Protein AF-A0ABD3MS93-F1 (afdb_monomer_lite)

InterPro domains:
  IPR051885 Coiled-coil domain-containing protein involved in ciliogenesis [PTHR15654] (41-313)

Secondary structure (DSSP, 8-state):
-------TTSSHHHHHHHHHHHHHHHHHHHHHHHHHTT-PPPPS-----S------HHHHHHHHHHHHHHHHHHHHHHHHHHHHHHHHHHHHHHHHHHHHHHHHHHHHHHIIIIISSPPPSS-HHHHHHHHHHHHHHHHHHHHHHHHHHHHHHHHHHHHHHHHHHHHHHHHHHHHHHHHHHHHHHHHHHHHHHHHHHHHHHHHHHHHHHHHHHHHHHHHHHHHHHHHHHHHHHHHHHHHHHHHHHHHHHHHHHHHHHHHHHHHHHHHHHHHHHHHTTS---HHHHHHHHHHHHHHHHHHHHHHHHHHHHHHHHHHHHHHHHHHHHT--------

Foldseek 3Di:
DDDDDDDPPPPVVVVVVVVVVVVVVVVVVVVVVCVVVVNDDPDPDDDDDDDPVPDPPVVVVVVVVVVVVVVVVVVVVVVVVVVVVVVVVVVVVVVVVVVVVVVVVVVVCCCVQQPPDDADPPPRPVVSVVSVVVVVVVVVVVVVVVVVVVVVVVVVVVVVVVVVVVVVVVVVVVVVVVVVVVVVVVVVVVVVVVVVVVVVVVVVVVVVVVVVVVVVVVVVVVVVVVVVVVVVVVVVVVVVVVVLVVLVVVLVVLVVVLVVLVVVLVVLVVVLVVCVVPPDDPVVSVVSVVVSVVSVVVSVVSVVVSCVSVVVSVVVVVVVVVVVVVPPDDPDDD

Sequence (334 aa):
MSVSSNTDKAFDNDESTQSIHDLRIENSLLEHYLKEKGIEPPSTSNSYEGAAIATPIEVKLQLAIESLSKINNLLDTRREAANKLISTIKVMLTEVDVRIADIQRDAHNFKRDVVDSERCIHNPDRYQAEKLVRYFDQKIYDQESALDKVKLLNNTFVNKKRRLEAQLNQREDVSFHLIDYNEMQIKQKQNKKLLTDKSAAVALHKIATEKAKQSIVSLQSELEVLKSKAVSDEHKLELRTNYSRRLDDLIKAKQEEVKIQKSELNDQQLSCSDQAQGGPDVMQYILRKAEMYELQECIKTLERKIDIVGGNLRNSRCREIQANNSFHWQPGMI

Structure (mmCIF, N/CA/C/O backbone):
data_AF-A0ABD3MS93-F1
#
_entry.id   AF-A0ABD3MS93-F1
#
loop_
_atom_site.group_PDB
_atom_site.id
_atom_site.type_symbol
_atom_site.label_atom_id
_atom_site.label_alt_id
_atom_site.label_comp_id
_atom_site.label_asym_id
_atom_site.label_entity_id
_atom_site.label_seq_id
_atom_site.pdbx_PDB_ins_code
_atom_site.Cartn_x
_atom_site.Cartn_y
_atom_site.Cartn_z
_atom_site.occupancy
_atom_site.B_iso_or_equiv
_atom_site.auth_seq_id
_atom_site.auth_comp_id
_atom_site.auth_asym_id
_atom_site.auth_atom_id
_atom_site.pdbx_PDB_model_num
ATOM 1 N N . MET A 1 1 ? -2.917 81.042 -6.471 1.00 39.09 1 MET A N 1
ATOM 2 C CA . MET A 1 1 ? -3.589 80.253 -7.524 1.00 39.09 1 MET A CA 1
ATOM 3 C C . MET A 1 1 ? -3.249 78.798 -7.281 1.00 39.09 1 MET A C 1
ATOM 5 O O . MET A 1 1 ? -2.081 78.473 -7.121 1.00 39.09 1 MET A O 1
ATOM 9 N N . SER A 1 2 ? -4.287 77.994 -7.111 1.00 45.84 2 SER A N 1
ATOM 10 C CA . SER A 1 2 ? -4.279 76.609 -6.648 1.00 45.84 2 SER A CA 1
ATOM 11 C C . SER A 1 2 ? -3.741 75.668 -7.724 1.00 45.84 2 SER A C 1
ATOM 13 O O . SER A 1 2 ? -4.214 75.726 -8.856 1.00 45.84 2 SER A O 1
ATOM 15 N N . VAL A 1 3 ? -2.793 74.793 -7.381 1.00 41.72 3 VAL A N 1
ATOM 16 C CA . VAL A 1 3 ? -2.363 73.695 -8.259 1.00 41.72 3 VAL A CA 1
ATOM 17 C C . VAL A 1 3 ? -2.743 72.381 -7.588 1.00 41.72 3 VAL A C 1
ATOM 19 O O . VAL A 1 3 ? -2.282 72.072 -6.491 1.00 41.72 3 VAL A O 1
ATOM 22 N N . SER A 1 4 ? -3.668 71.686 -8.247 1.00 44.56 4 SER A N 1
ATOM 23 C CA . SER A 1 4 ? -4.313 70.445 -7.835 1.00 44.56 4 SER A CA 1
ATOM 24 C C . SER A 1 4 ? -3.354 69.272 -7.675 1.00 44.56 4 SER A C 1
ATOM 26 O O . SER A 1 4 ? -2.536 68.979 -8.543 1.00 44.56 4 SER A O 1
ATOM 28 N N . SER A 1 5 ? -3.602 68.537 -6.599 1.00 52.50 5 SER A N 1
ATOM 29 C CA . SER A 1 5 ? -3.372 67.109 -6.414 1.00 52.50 5 SER A CA 1
ATOM 30 C C . SER A 1 5 ? -3.970 66.286 -7.562 1.00 52.50 5 SER A C 1
ATOM 32 O O . SER A 1 5 ? -5.186 66.281 -7.749 1.00 52.50 5 SER A O 1
ATOM 34 N N . ASN A 1 6 ? -3.136 65.585 -8.339 1.00 49.94 6 ASN A N 1
ATOM 35 C CA . ASN A 1 6 ? -3.627 64.616 -9.326 1.00 49.94 6 ASN A CA 1
ATOM 36 C C . ASN A 1 6 ? -2.554 63.596 -9.769 1.00 49.94 6 ASN A C 1
ATOM 38 O O . ASN A 1 6 ? -2.259 63.484 -10.956 1.00 49.94 6 ASN A O 1
ATOM 42 N N . THR A 1 7 ? -1.953 62.850 -8.834 1.00 50.59 7 THR A N 1
ATOM 43 C CA . THR A 1 7 ? -1.011 61.759 -9.184 1.00 50.59 7 THR A CA 1
ATOM 44 C C . THR A 1 7 ? -1.244 60.418 -8.477 1.00 50.59 7 THR A C 1
ATOM 46 O O . THR A 1 7 ? -0.652 59.432 -8.895 1.00 50.59 7 THR A O 1
ATOM 49 N N . ASP A 1 8 ? -2.172 60.308 -7.521 1.00 47.34 8 ASP A N 1
ATOM 50 C CA . ASP A 1 8 ? -2.336 59.078 -6.711 1.00 47.34 8 ASP A CA 1
ATOM 51 C C . ASP A 1 8 ? -3.419 58.096 -7.210 1.00 47.34 8 ASP A C 1
ATOM 53 O O . ASP A 1 8 ? -3.840 57.214 -6.474 1.00 47.34 8 ASP A O 1
ATOM 57 N N . LYS A 1 9 ? -3.899 58.211 -8.458 1.00 53.72 9 LYS A N 1
ATOM 58 C CA . LYS A 1 9 ? -4.961 57.326 -9.004 1.00 53.72 9 LYS A CA 1
ATOM 59 C C . LYS A 1 9 ? -4.508 56.332 -10.079 1.00 53.72 9 LYS A C 1
ATOM 61 O O . LYS A 1 9 ? -5.347 55.644 -10.652 1.00 53.72 9 LYS A O 1
ATOM 66 N N . ALA A 1 10 ? -3.213 56.262 -10.384 1.00 51.50 10 ALA A N 1
ATOM 67 C CA . ALA A 1 10 ? -2.713 55.428 -11.481 1.00 51.50 10 ALA A CA 1
ATOM 68 C C . ALA A 1 10 ? -2.235 54.026 -11.054 1.00 51.50 10 ALA A C 1
ATOM 70 O O . ALA A 1 10 ? -2.065 53.185 -11.926 1.00 51.50 10 ALA A O 1
ATOM 71 N N . PHE A 1 11 ? -2.044 53.756 -9.756 1.00 46.69 11 PHE A N 1
ATOM 72 C CA . PHE A 1 11 ? -1.444 52.495 -9.285 1.00 46.69 11 PHE A CA 1
ATOM 73 C C . PHE A 1 11 ? -2.463 51.397 -8.900 1.00 46.69 11 PHE A C 1
ATOM 75 O O . PHE A 1 11 ? -2.149 50.222 -9.037 1.00 46.69 11 PHE A O 1
ATOM 82 N N . ASP A 1 12 ? -3.702 51.747 -8.524 1.00 53.19 12 ASP A N 1
ATOM 83 C CA . ASP A 1 12 ? -4.736 50.765 -8.114 1.00 53.19 12 ASP A CA 1
ATOM 84 C C . ASP A 1 12 ? -5.520 50.134 -9.289 1.00 53.19 12 ASP A C 1
ATOM 86 O O . ASP A 1 12 ? -6.251 49.150 -9.123 1.00 53.19 12 ASP A O 1
ATOM 90 N N . ASN A 1 13 ? -5.391 50.690 -10.499 1.00 55.81 13 ASN A N 1
ATOM 91 C CA . ASN A 1 13 ? -6.108 50.192 -11.679 1.00 55.81 13 ASN A CA 1
ATOM 92 C C . ASN A 1 13 ? -5.463 48.936 -12.287 1.00 55.81 13 ASN A C 1
ATOM 94 O O . ASN A 1 13 ? -6.182 48.124 -12.869 1.00 55.81 13 ASN A O 1
ATOM 98 N N . ASP A 1 14 ? -4.152 48.735 -12.138 1.00 57.84 14 ASP A N 1
ATOM 99 C CA . ASP A 1 14 ? -3.465 47.571 -12.718 1.00 57.84 14 ASP A CA 1
ATOM 100 C C . ASP A 1 14 ? -3.774 46.277 -11.944 1.00 57.84 14 ASP A C 1
ATOM 102 O O . ASP A 1 14 ? -4.093 45.266 -12.559 1.00 57.84 14 ASP A O 1
ATOM 106 N N . GLU A 1 15 ? -3.823 46.293 -10.606 1.00 58.25 15 GLU A N 1
ATOM 107 C CA . GLU A 1 15 ? -4.236 45.106 -9.828 1.00 58.25 15 GLU A CA 1
ATOM 108 C C . GLU A 1 15 ? -5.711 44.748 -10.044 1.00 58.25 15 GLU A C 1
ATOM 110 O O . GLU A 1 15 ? -6.070 43.575 -10.179 1.00 58.25 15 GLU A O 1
ATOM 115 N N . SER A 1 16 ? -6.575 45.761 -10.132 1.00 65.56 16 SER A N 1
ATOM 116 C CA . SER A 1 16 ? -8.004 45.560 -10.379 1.00 65.56 16 SER A CA 1
ATOM 117 C C . SER A 1 16 ? -8.259 44.988 -11.776 1.00 65.56 16 SER A C 1
ATOM 119 O O . SER A 1 16 ? -9.104 44.110 -11.946 1.00 65.56 16 SER A O 1
ATOM 121 N N . THR A 1 17 ? -7.515 45.444 -12.787 1.00 70.00 17 THR A N 1
ATOM 122 C CA . THR A 1 17 ? -7.637 44.927 -14.159 1.00 70.00 17 THR A CA 1
ATOM 123 C C . THR A 1 17 ? -7.037 43.533 -14.308 1.00 70.00 17 THR A C 1
ATOM 125 O O . THR A 1 17 ? -7.635 42.710 -15.005 1.00 70.00 17 THR A O 1
ATOM 128 N N . GLN A 1 18 ? -5.948 43.225 -13.598 1.00 72.44 18 GLN A N 1
ATOM 129 C CA . GLN A 1 18 ? -5.393 41.873 -13.522 1.00 72.44 18 GLN A CA 1
ATOM 130 C C . GLN A 1 18 ? -6.391 40.900 -12.875 1.00 72.44 18 GLN A C 1
ATOM 132 O O . GLN A 1 18 ? -6.678 39.847 -13.433 1.00 72.44 18 GLN A O 1
ATOM 137 N N . SER A 1 19 ? -7.014 41.300 -11.763 1.00 77.19 19 SER A N 1
ATOM 138 C CA . SER A 1 19 ? -8.033 40.505 -11.065 1.00 77.19 19 SER A CA 1
ATOM 139 C C . SER A 1 19 ? -9.275 40.256 -11.932 1.00 77.19 19 SER A C 1
ATOM 141 O O . SER A 1 19 ? -9.782 39.138 -12.014 1.00 77.19 19 SER A O 1
ATOM 143 N N . ILE A 1 20 ? -9.733 41.271 -12.674 1.00 76.25 20 ILE A N 1
ATOM 144 C CA . ILE A 1 20 ? -10.833 41.122 -13.640 1.00 76.25 20 ILE A CA 1
ATOM 145 C C . ILE A 1 20 ? -10.441 40.181 -14.787 1.00 76.25 20 ILE A C 1
ATOM 147 O O . ILE A 1 20 ? -11.268 39.391 -15.247 1.00 76.25 20 ILE A O 1
ATOM 151 N N . HIS A 1 21 ? -9.200 40.259 -15.267 1.00 78.50 21 HIS A N 1
ATOM 152 C CA . HIS A 1 21 ? -8.692 39.379 -16.314 1.00 78.50 21 HIS A CA 1
ATOM 153 C C . HIS A 1 21 ? -8.609 37.920 -15.837 1.00 78.50 21 HIS A C 1
ATOM 155 O O . HIS A 1 21 ? -9.043 37.017 -16.555 1.00 78.50 21 HIS A O 1
ATOM 161 N N . ASP A 1 22 ? -8.150 37.694 -14.609 1.00 79.50 22 ASP A N 1
ATOM 162 C CA . ASP A 1 22 ? -8.058 36.366 -14.002 1.00 79.50 22 ASP A CA 1
ATOM 163 C C . ASP A 1 22 ? -9.447 35.756 -13.768 1.00 79.50 22 ASP A C 1
ATOM 165 O O . ASP A 1 22 ? -9.695 34.616 -14.167 1.00 79.50 22 ASP A O 1
ATOM 169 N N . LEU A 1 23 ? -10.406 36.544 -13.269 1.00 84.06 23 LEU A N 1
ATOM 170 C CA . LEU A 1 23 ? -11.811 36.130 -13.150 1.00 84.06 23 LEU A CA 1
ATOM 171 C C . LEU A 1 23 ? -12.450 35.827 -14.513 1.00 84.06 23 LEU A C 1
ATOM 173 O O . LEU A 1 23 ? -13.317 34.960 -14.631 1.00 84.06 23 LEU A O 1
ATOM 177 N N . ARG A 1 24 ? -12.034 36.525 -15.576 1.00 80.69 24 ARG A N 1
ATOM 178 C CA . ARG A 1 24 ? -12.521 36.273 -16.939 1.00 80.69 24 ARG A CA 1
ATOM 179 C C . ARG A 1 24 ? -11.993 34.952 -17.495 1.00 80.69 24 ARG A C 1
ATOM 181 O O . ARG A 1 24 ? -12.734 34.246 -18.178 1.00 80.69 24 ARG A O 1
ATOM 188 N N . ILE A 1 25 ? -10.741 34.609 -17.193 1.00 82.19 25 ILE A N 1
ATOM 189 C CA . ILE A 1 25 ? -10.157 33.308 -17.534 1.00 82.19 25 ILE A CA 1
ATOM 190 C C . ILE A 1 25 ? -10.848 32.193 -16.745 1.00 82.19 25 ILE A C 1
ATOM 192 O O . ILE A 1 25 ? -11.225 31.181 -17.336 1.00 82.19 25 ILE A O 1
ATOM 196 N N . GLU A 1 26 ? -11.062 32.389 -15.443 1.00 81.94 26 GLU A N 1
ATOM 197 C CA . GLU A 1 26 ? -11.733 31.417 -14.576 1.00 81.94 26 GLU A CA 1
ATOM 198 C C . GLU A 1 26 ? -13.168 31.132 -15.044 1.00 81.94 26 GLU A C 1
ATOM 200 O O . GLU A 1 26 ? -13.541 29.970 -15.210 1.00 81.94 26 GLU A O 1
ATOM 205 N N . ASN A 1 27 ? -13.940 32.174 -15.371 1.00 77.19 27 ASN A N 1
ATOM 206 C CA . ASN A 1 27 ? -15.294 32.022 -15.913 1.00 77.19 27 ASN A CA 1
ATOM 207 C C . ASN A 1 27 ? -15.306 31.290 -17.266 1.00 77.19 27 ASN A C 1
ATOM 209 O O . ASN A 1 27 ? -16.145 30.419 -17.479 1.00 77.19 27 ASN A O 1
ATOM 213 N N . SER A 1 28 ? -14.344 31.568 -18.152 1.00 83.75 28 SER A N 1
ATOM 214 C CA . SER A 1 28 ? -14.208 30.873 -19.444 1.00 83.75 28 SER A CA 1
ATOM 215 C C . SER A 1 28 ? -13.906 29.374 -19.277 1.00 83.75 28 SER A C 1
ATOM 217 O O . SER A 1 28 ? -14.480 28.522 -19.961 1.00 83.75 28 SER A O 1
ATOM 219 N N . LEU A 1 29 ? -13.044 29.028 -18.315 1.00 77.50 29 LEU A N 1
ATOM 220 C CA . LEU A 1 29 ? -12.757 27.640 -17.940 1.00 77.50 29 LEU A CA 1
ATOM 221 C C . LEU A 1 29 ? -13.994 26.934 -17.373 1.00 77.50 29 LEU A C 1
ATOM 223 O O . LEU A 1 29 ? -14.258 25.781 -17.726 1.00 77.50 29 LEU A O 1
ATOM 227 N N . LEU A 1 30 ? -14.768 27.626 -16.533 1.00 77.69 30 LEU A N 1
ATOM 228 C CA . LEU A 1 30 ? -16.006 27.099 -15.963 1.00 77.69 30 LEU A CA 1
ATOM 229 C C . LEU A 1 30 ? -17.064 26.834 -17.042 1.00 77.69 30 LEU A C 1
ATOM 231 O O . LEU A 1 30 ? -17.696 25.779 -17.033 1.00 77.69 30 LEU A O 1
ATOM 235 N N . GLU A 1 31 ? -17.231 27.750 -17.997 1.00 75.88 31 GLU A N 1
ATOM 236 C CA . GLU A 1 31 ? -18.160 27.596 -19.122 1.00 75.88 31 GLU A CA 1
ATOM 237 C C . GLU A 1 31 ? -17.799 26.391 -19.999 1.00 75.88 31 GLU A C 1
ATOM 239 O O . GLU A 1 31 ? -18.672 25.591 -20.349 1.00 75.88 31 GLU A O 1
ATOM 244 N N . HIS A 1 32 ? -16.512 26.209 -20.313 1.00 76.50 32 HIS A N 1
ATOM 245 C CA . HIS A 1 32 ? -16.051 25.042 -21.065 1.00 76.50 32 HIS A CA 1
ATOM 246 C C . HIS A 1 32 ? -16.329 23.735 -20.306 1.00 76.50 32 HIS A C 1
ATOM 248 O O . HIS A 1 32 ? -16.792 22.757 -20.895 1.00 76.50 32 HIS A O 1
ATOM 254 N N . TYR A 1 33 ? -16.098 23.726 -18.991 1.00 73.12 33 TYR A N 1
ATOM 255 C CA . TYR A 1 33 ? -16.341 22.565 -18.136 1.00 73.12 33 TYR A CA 1
ATOM 256 C C . TYR A 1 33 ? -17.833 22.209 -18.024 1.00 73.12 33 TYR A C 1
ATOM 258 O O . TYR A 1 33 ? -18.206 21.040 -18.143 1.00 73.12 33 TYR A O 1
ATOM 266 N N . LEU A 1 34 ? -18.704 23.206 -17.840 1.00 77.88 34 LEU A N 1
ATOM 267 C CA . LEU A 1 34 ? -20.157 23.012 -17.778 1.00 77.88 34 LEU A CA 1
ATOM 268 C C . LEU A 1 34 ? -20.711 22.478 -19.106 1.00 77.88 34 LEU A C 1
ATOM 270 O O . LEU A 1 34 ? -21.540 21.564 -19.110 1.00 77.88 34 LEU A O 1
ATOM 274 N N . LYS A 1 35 ? -20.177 22.969 -20.232 1.00 78.12 35 LYS A N 1
ATOM 275 C CA . LYS A 1 35 ? -20.515 22.493 -21.578 1.00 78.12 35 LYS A CA 1
ATOM 276 C C . LYS A 1 35 ? -20.086 21.043 -21.812 1.00 78.12 35 LYS A C 1
ATOM 278 O O . LYS A 1 35 ? -20.856 20.270 -22.375 1.00 78.12 35 LYS A O 1
ATOM 283 N N . GLU A 1 36 ? -18.900 20.650 -21.350 1.00 78.00 36 GLU A N 1
ATOM 284 C CA . GLU A 1 36 ? -18.411 19.265 -21.436 1.00 78.00 36 GLU A CA 1
ATOM 285 C C . GLU A 1 36 ? -19.249 18.295 -20.580 1.00 78.00 36 GLU A C 1
ATOM 287 O O . GLU A 1 36 ? -19.400 17.122 -20.920 1.00 78.00 36 GLU A O 1
ATOM 292 N N . LYS A 1 37 ? -19.847 18.790 -19.488 1.00 75.62 37 LYS A N 1
ATOM 293 C CA . LYS A 1 37 ? -20.731 18.019 -18.600 1.00 75.62 37 LYS A CA 1
ATOM 294 C C . LYS A 1 37 ? -22.212 18.044 -18.988 1.00 75.62 37 LYS A C 1
ATOM 296 O O . LYS A 1 37 ? -22.992 17.342 -18.349 1.00 75.62 37 LYS A O 1
ATOM 301 N N . GLY A 1 38 ? -22.599 18.799 -20.019 1.00 68.50 38 GLY A N 1
ATOM 302 C CA . GLY A 1 38 ? -23.992 18.905 -20.471 1.00 68.50 38 GLY A CA 1
ATOM 303 C C . GLY A 1 38 ? -24.916 19.624 -19.481 1.00 68.50 38 GLY A C 1
ATOM 304 O O . GLY A 1 38 ? -26.115 19.362 -19.469 1.00 68.50 38 GLY A O 1
ATOM 305 N N . ILE A 1 39 ? -24.364 20.495 -18.630 1.00 72.56 39 ILE A N 1
ATOM 306 C CA . ILE A 1 39 ? -25.113 21.270 -17.635 1.00 72.56 39 ILE A CA 1
ATOM 307 C C . ILE A 1 39 ? -25.284 22.684 -18.201 1.00 72.56 39 ILE A C 1
ATOM 309 O O . ILE A 1 39 ? -24.318 23.444 -18.262 1.00 72.56 39 ILE A O 1
ATOM 313 N N . GLU A 1 40 ? -26.492 23.032 -18.655 1.00 58.09 40 GLU A N 1
ATOM 314 C CA . GLU A 1 40 ? -26.780 24.394 -19.122 1.00 58.09 40 GLU A CA 1
ATOM 315 C C . GLU A 1 40 ? -26.737 25.393 -17.952 1.00 58.09 40 GLU A C 1
ATOM 317 O O . GLU A 1 40 ? -27.222 25.081 -16.858 1.00 58.09 40 GLU A O 1
ATOM 322 N N . PRO A 1 41 ? -26.160 26.596 -18.146 1.00 55.66 41 PRO A N 1
ATOM 323 C CA . PRO A 1 41 ? -26.156 27.617 -17.111 1.00 55.66 41 PRO A CA 1
ATOM 324 C C . PRO A 1 41 ? -27.597 28.066 -16.814 1.00 55.66 41 PRO A C 1
ATOM 326 O O . PRO A 1 41 ? -28.391 28.241 -17.743 1.00 55.66 41 PRO A O 1
ATOM 329 N N . PRO A 1 42 ? -27.959 28.271 -15.535 1.00 51.50 42 PRO A N 1
ATOM 330 C CA . PRO A 1 42 ? -29.306 28.680 -15.169 1.00 51.50 42 PRO A CA 1
ATOM 331 C C . PRO A 1 42 ? -29.622 30.040 -15.795 1.00 51.50 42 PRO A C 1
ATOM 333 O O . PRO A 1 42 ? -28.913 31.024 -15.580 1.00 51.50 42 PRO A O 1
ATOM 336 N N . SER A 1 43 ? -30.695 30.083 -16.585 1.00 49.00 43 SER A N 1
ATOM 337 C CA . SER A 1 43 ? -31.214 31.300 -17.199 1.00 49.00 43 SER A CA 1
ATOM 338 C C . SER A 1 43 ? -31.489 32.337 -16.109 1.00 49.00 43 SER A C 1
ATOM 340 O O . SER A 1 43 ? -32.215 32.075 -15.149 1.00 49.00 43 SER A O 1
ATOM 342 N N . THR A 1 44 ? -30.887 33.516 -16.240 1.00 48.50 44 THR A N 1
ATOM 343 C CA . THR A 1 44 ? -31.004 34.637 -15.307 1.00 48.50 44 THR A CA 1
ATOM 344 C C . THR A 1 44 ? -32.395 35.264 -15.362 1.00 48.50 44 THR A C 1
ATOM 346 O O . THR A 1 44 ? -32.608 36.331 -15.926 1.00 48.50 44 THR A O 1
ATOM 349 N N . SER A 1 45 ? -33.358 34.612 -14.723 1.00 44.06 45 SER A N 1
ATOM 350 C CA . SER A 1 45 ? -34.568 35.254 -14.222 1.00 44.06 45 SER A CA 1
ATOM 351 C C . SER A 1 45 ? -35.171 34.384 -13.128 1.00 44.06 45 SER A C 1
ATOM 353 O O . SER A 1 45 ? -36.013 33.535 -13.399 1.00 44.06 45 SER A O 1
ATOM 355 N N . ASN A 1 46 ? -34.695 34.556 -11.897 1.00 37.84 46 ASN A N 1
ATOM 356 C CA . ASN A 1 46 ? -35.561 34.669 -10.728 1.00 37.84 46 ASN A CA 1
ATOM 357 C C . ASN A 1 46 ? -34.729 34.952 -9.479 1.00 37.84 46 ASN A C 1
ATOM 359 O O . ASN A 1 46 ? -33.705 34.326 -9.213 1.00 37.84 46 ASN A O 1
ATOM 363 N N . SER A 1 47 ? -35.215 35.932 -8.730 1.00 45.25 47 SER A N 1
ATOM 364 C CA . SER A 1 47 ? -34.824 36.271 -7.373 1.00 45.25 47 SER A CA 1
ATOM 365 C C . SER A 1 47 ? -34.856 35.037 -6.472 1.00 45.25 47 SER A C 1
ATOM 367 O O . SER A 1 47 ? -35.939 34.581 -6.108 1.00 45.25 47 SER A O 1
ATOM 369 N N . TYR A 1 48 ? -33.687 34.540 -6.076 1.00 38.72 48 TYR A N 1
ATOM 370 C CA . TYR A 1 48 ? -33.561 33.663 -4.920 1.00 38.72 48 TYR A CA 1
ATOM 371 C C . TYR A 1 48 ? -32.362 34.090 -4.086 1.00 38.72 48 TYR A C 1
ATOM 373 O O . TYR A 1 48 ? -31.226 34.189 -4.549 1.00 38.72 48 TYR A O 1
ATOM 381 N N . GLU A 1 49 ? -32.698 34.406 -2.846 1.00 36.84 49 GLU A N 1
ATOM 382 C CA . GLU A 1 49 ? -31.824 34.692 -1.731 1.00 36.84 49 GLU A CA 1
ATOM 383 C C . GLU A 1 49 ? -30.694 33.659 -1.620 1.00 36.84 49 GLU A C 1
ATOM 385 O O . GLU A 1 49 ? -30.920 32.453 -1.600 1.00 36.84 49 GLU A O 1
ATOM 390 N N . GLY A 1 50 ? -29.463 34.157 -1.502 1.00 43.22 50 GLY A N 1
ATOM 391 C CA . GLY A 1 50 ? -28.645 33.885 -0.320 1.00 43.22 50 GLY A CA 1
ATOM 392 C C . GLY A 1 50 ? -28.532 32.441 0.169 1.00 43.22 50 GLY A C 1
ATOM 393 O O . GLY A 1 50 ? -28.555 32.217 1.371 1.00 43.22 50 GLY A O 1
ATOM 394 N N . ALA A 1 51 ? -28.351 31.468 -0.714 1.00 41.91 51 ALA A N 1
ATOM 395 C CA . ALA A 1 51 ? -27.802 30.174 -0.337 1.00 41.91 51 ALA A CA 1
ATOM 396 C C . ALA A 1 51 ? -26.960 29.658 -1.498 1.00 41.91 51 ALA A C 1
ATOM 398 O O . ALA A 1 51 ? -27.369 28.781 -2.256 1.00 41.91 51 ALA A O 1
ATOM 399 N N . ALA A 1 52 ? -25.756 30.222 -1.637 1.00 50.78 52 ALA A N 1
ATOM 400 C CA . ALA A 1 52 ? -24.681 29.507 -2.302 1.00 50.78 52 ALA A CA 1
ATOM 401 C C . ALA A 1 52 ? -24.640 28.119 -1.657 1.00 50.78 52 ALA A C 1
ATOM 403 O O . ALA A 1 52 ? -24.328 28.004 -0.471 1.00 50.78 52 ALA A O 1
ATOM 404 N N . ILE A 1 53 ? -25.047 27.092 -2.405 1.00 57.09 53 ILE A N 1
ATOM 405 C CA . ILE A 1 53 ? -24.941 25.694 -2.002 1.00 57.09 53 ILE A CA 1
ATOM 406 C C . ILE A 1 53 ? -23.446 25.469 -1.806 1.00 57.09 53 ILE A C 1
ATOM 408 O O . ILE A 1 53 ? -22.700 25.232 -2.756 1.00 57.09 53 ILE A O 1
ATOM 412 N N . ALA A 1 54 ? -22.984 25.689 -0.578 1.00 59.00 54 ALA A N 1
ATOM 413 C CA . ALA A 1 54 ? -21.597 25.564 -0.207 1.00 59.00 54 ALA A CA 1
ATOM 414 C C . ALA A 1 54 ? -21.287 24.080 -0.326 1.00 59.00 54 ALA A C 1
ATOM 416 O O . ALA A 1 54 ? -21.611 23.292 0.562 1.00 59.00 54 ALA A O 1
ATOM 417 N N . THR A 1 55 ? -20.729 23.686 -1.472 1.00 63.50 55 THR A N 1
ATOM 418 C CA . THR A 1 55 ? -20.242 22.327 -1.656 1.00 63.50 55 THR A CA 1
ATOM 419 C C . THR A 1 55 ? -19.331 22.015 -0.469 1.00 63.50 55 THR A C 1
ATOM 421 O O . THR A 1 55 ? -18.486 22.857 -0.127 1.00 63.50 55 THR A O 1
ATOM 424 N N . PRO A 1 56 ? -19.547 20.878 0.220 1.00 79.00 56 PRO A N 1
ATOM 425 C CA . PRO A 1 56 ? -18.806 20.557 1.429 1.00 79.00 56 PRO A CA 1
ATOM 426 C C . PRO A 1 56 ? -17.309 20.718 1.174 1.00 79.00 56 PRO A C 1
ATOM 428 O O . PRO A 1 56 ? -16.821 20.309 0.120 1.00 79.00 56 PRO A O 1
ATOM 431 N N . ILE A 1 57 ? -16.588 21.323 2.123 1.00 83.50 57 ILE A N 1
ATOM 432 C CA . ILE A 1 57 ? -15.136 21.561 2.030 1.00 83.50 57 ILE A CA 1
ATOM 433 C C . ILE A 1 57 ? -14.383 20.292 1.592 1.00 83.50 57 ILE A C 1
ATOM 435 O O . ILE A 1 57 ? -13.451 20.367 0.800 1.00 83.50 57 ILE A O 1
ATOM 439 N N . GLU A 1 58 ? -14.875 19.132 2.027 1.00 80.69 58 GLU A N 1
ATOM 440 C CA . GLU A 1 58 ? -14.377 17.807 1.674 1.00 80.69 58 GLU A CA 1
ATOM 441 C C . GLU A 1 58 ? -14.446 17.516 0.169 1.00 80.69 58 GLU A C 1
ATOM 443 O O . GLU A 1 58 ? -13.472 17.064 -0.421 1.00 80.69 58 GLU A O 1
ATOM 448 N N . VAL A 1 59 ? -15.562 17.849 -0.488 1.00 86.25 59 VAL A N 1
ATOM 449 C CA . VAL A 1 59 ? -15.742 17.647 -1.936 1.00 86.25 59 VAL A CA 1
ATOM 450 C C . VAL A 1 59 ? -14.799 18.558 -2.722 1.00 86.25 59 VAL A C 1
ATOM 452 O O . VAL A 1 59 ? -14.232 18.145 -3.731 1.00 86.25 59 VAL A O 1
ATOM 455 N N . LYS A 1 60 ? -14.580 19.789 -2.240 1.00 88.50 60 LYS A N 1
ATOM 456 C CA . LYS A 1 60 ? -13.621 20.724 -2.848 1.00 88.50 60 LYS A CA 1
ATOM 457 C C . LYS A 1 60 ? -12.182 20.229 -2.698 1.00 88.50 60 LYS A C 1
ATOM 459 O O . LYS A 1 60 ? -11.424 20.283 -3.660 1.00 88.50 60 LYS A O 1
ATOM 464 N N . LEU A 1 61 ? -11.823 19.717 -1.520 1.00 88.25 61 LEU A N 1
ATOM 465 C CA . LEU A 1 61 ? -10.519 19.104 -1.253 1.00 88.25 61 LEU A CA 1
ATOM 466 C C . LEU A 1 61 ? -10.288 17.880 -2.136 1.00 88.25 61 LEU A C 1
ATOM 468 O O . LEU A 1 61 ? -9.239 17.770 -2.764 1.00 88.25 61 LEU A O 1
ATOM 472 N N . GLN A 1 62 ? -11.279 16.998 -2.243 1.00 90.62 62 GLN A N 1
ATOM 473 C CA . GLN A 1 62 ? -11.201 15.815 -3.089 1.00 90.62 62 GLN A CA 1
ATOM 474 C C . GLN A 1 62 ? -11.021 16.186 -4.568 1.00 90.62 62 GLN A C 1
ATOM 476 O O . GLN A 1 62 ? -10.157 15.626 -5.240 1.00 90.62 62 GLN A O 1
ATOM 481 N N . LEU A 1 63 ? -11.769 17.179 -5.059 1.00 89.31 63 LEU A N 1
ATOM 482 C CA . LEU A 1 63 ? -11.647 17.675 -6.430 1.00 89.31 63 LEU A CA 1
ATOM 483 C C . LEU A 1 63 ? -10.293 18.359 -6.679 1.00 89.31 63 LEU A C 1
ATOM 485 O O . LEU A 1 63 ? -9.681 18.156 -7.729 1.00 89.31 63 LEU A O 1
ATOM 489 N N . ALA A 1 64 ? -9.780 19.109 -5.701 1.00 93.00 64 ALA A N 1
ATOM 490 C CA . ALA A 1 64 ? -8.445 19.693 -5.764 1.00 93.00 64 ALA A CA 1
ATOM 491 C C . ALA A 1 64 ? -7.361 18.604 -5.830 1.00 93.00 64 ALA A C 1
ATOM 493 O O . ALA A 1 64 ? -6.495 18.664 -6.700 1.00 93.00 64 ALA A O 1
ATOM 494 N N . ILE A 1 65 ? -7.443 17.568 -4.991 1.00 93.38 65 ILE A N 1
ATOM 495 C CA . ILE A 1 65 ? -6.511 16.429 -5.006 1.00 93.38 65 ILE A CA 1
ATOM 496 C C . ILE A 1 65 ? -6.564 15.690 -6.350 1.00 93.38 65 ILE A C 1
ATOM 498 O O . ILE A 1 65 ? -5.519 15.385 -6.927 1.00 93.38 65 ILE A O 1
ATOM 502 N N . GLU A 1 66 ? -7.760 15.431 -6.880 1.00 94.38 66 GLU A N 1
ATOM 503 C CA . GLU A 1 66 ? -7.924 14.755 -8.168 1.00 94.38 66 GLU A CA 1
ATOM 504 C C . GLU A 1 66 ? -7.352 15.595 -9.320 1.00 94.38 66 GLU A C 1
ATOM 506 O O . GLU A 1 66 ? -6.637 15.077 -10.181 1.00 94.38 66 GLU A O 1
ATOM 511 N N . SER A 1 67 ? -7.621 16.903 -9.325 1.00 92.75 67 SER A N 1
ATOM 512 C CA . SER A 1 67 ? -7.077 17.829 -10.323 1.00 92.75 67 SER A CA 1
ATOM 513 C C . SER A 1 67 ? -5.546 17.903 -10.264 1.00 92.75 67 SER A C 1
ATOM 515 O O . SER A 1 67 ? -4.894 17.791 -11.302 1.00 92.75 67 SER A O 1
ATOM 517 N N . LEU A 1 68 ? -4.958 17.972 -9.064 1.00 93.56 68 LEU A N 1
ATOM 518 C CA . LEU A 1 68 ? -3.509 17.939 -8.857 1.00 93.56 68 LEU A CA 1
ATOM 519 C C . LEU A 1 68 ? -2.898 16.625 -9.341 1.00 93.56 68 LEU A C 1
ATOM 521 O O . LEU A 1 68 ? -1.873 16.645 -10.018 1.00 93.56 68 LEU A O 1
ATOM 525 N N . SER A 1 69 ? -3.534 15.487 -9.053 1.00 93.75 69 SER A N 1
ATOM 526 C CA . SER A 1 69 ? -3.091 14.184 -9.561 1.00 93.75 69 SER A CA 1
ATOM 527 C C . SER A 1 69 ? -3.099 14.145 -11.093 1.00 93.75 69 SER A C 1
ATOM 529 O O . SER A 1 69 ? -2.108 13.738 -11.698 1.00 93.75 69 SER A O 1
ATOM 531 N N . LYS A 1 70 ? -4.162 14.642 -11.738 1.00 93.94 70 LYS A N 1
ATOM 532 C CA . LYS A 1 70 ? -4.248 14.722 -13.207 1.00 93.94 70 LYS A CA 1
ATOM 533 C C . LYS A 1 70 ? -3.167 15.619 -13.804 1.00 93.94 70 LYS A C 1
ATOM 535 O O . LYS A 1 70 ? -2.533 15.229 -14.783 1.00 93.94 70 LYS A O 1
ATOM 540 N N . ILE A 1 71 ? -2.946 16.797 -13.220 1.00 95.25 71 ILE A N 1
ATOM 541 C CA . ILE A 1 71 ? -1.918 17.741 -13.675 1.00 95.25 71 ILE A CA 1
ATOM 542 C C . ILE A 1 71 ? -0.525 17.128 -13.518 1.00 95.25 71 ILE A C 1
ATOM 544 O O . ILE A 1 71 ? 0.266 17.202 -14.455 1.00 95.25 71 ILE A O 1
ATOM 548 N N . ASN A 1 72 ? -0.243 16.473 -12.390 1.00 95.31 72 ASN A N 1
ATOM 549 C CA . ASN A 1 72 ? 1.036 15.798 -12.165 1.00 95.31 72 ASN A CA 1
ATOM 550 C C . ASN A 1 72 ? 1.264 14.670 -13.177 1.00 95.31 72 ASN A C 1
ATOM 552 O O . ASN A 1 72 ? 2.302 14.651 -13.829 1.00 95.31 72 ASN A O 1
ATOM 556 N N . ASN A 1 73 ? 0.267 13.814 -13.419 1.00 94.56 73 ASN A N 1
ATOM 557 C CA . ASN A 1 73 ? 0.365 12.759 -14.433 1.00 94.56 73 ASN A CA 1
ATOM 558 C C . ASN A 1 73 ? 0.617 13.338 -15.840 1.00 94.56 73 ASN A C 1
ATOM 560 O O . ASN A 1 73 ? 1.412 12.809 -16.622 1.00 94.56 73 ASN A O 1
ATOM 564 N N . LEU A 1 74 ? -0.039 14.450 -16.185 1.00 95.50 74 LEU A N 1
ATOM 565 C CA . LEU A 1 74 ? 0.176 15.130 -17.463 1.00 95.50 74 LEU A CA 1
ATOM 566 C C . LEU A 1 74 ? 1.576 15.762 -17.553 1.00 95.50 74 LEU A C 1
ATOM 568 O O . LEU A 1 74 ? 2.196 15.749 -18.618 1.00 95.50 74 LEU A O 1
ATOM 572 N N . LEU A 1 75 ? 2.093 16.300 -16.449 1.00 95.81 75 LEU A N 1
ATOM 573 C CA . LEU A 1 75 ? 3.448 16.837 -16.374 1.00 95.81 75 LEU A CA 1
ATOM 574 C C . LEU A 1 75 ? 4.480 15.722 -16.551 1.00 95.81 75 LEU A C 1
ATOM 576 O O . LEU A 1 75 ? 5.389 15.874 -17.366 1.00 95.81 75 LEU A O 1
ATOM 580 N N . ASP A 1 76 ? 4.310 14.595 -15.862 1.00 94.75 76 ASP A N 1
ATOM 581 C CA . ASP A 1 76 ? 5.224 13.455 -15.934 1.00 94.75 76 ASP A CA 1
ATOM 582 C C . ASP A 1 76 ? 5.248 12.843 -17.336 1.00 94.75 76 ASP A C 1
ATOM 584 O O . ASP A 1 76 ? 6.320 12.681 -17.922 1.00 94.75 76 ASP A O 1
ATOM 588 N N . THR A 1 77 ? 4.084 12.629 -17.953 1.00 95.31 77 THR A N 1
ATOM 589 C CA . THR A 1 77 ? 4.005 12.137 -19.341 1.00 95.31 77 THR A CA 1
ATOM 590 C C . THR A 1 77 ? 4.659 13.096 -20.340 1.00 95.31 77 THR A C 1
ATOM 592 O O . THR A 1 77 ? 5.411 12.661 -21.219 1.00 95.31 77 THR A O 1
ATOM 595 N N . ARG A 1 78 ? 4.449 14.414 -20.200 1.00 94.31 78 ARG A N 1
ATOM 596 C CA . ARG A 1 78 ? 5.140 15.418 -21.031 1.00 94.31 78 ARG A CA 1
ATOM 597 C C . ARG A 1 78 ? 6.644 15.424 -20.788 1.00 94.31 78 ARG A C 1
ATOM 599 O O . ARG A 1 78 ? 7.410 15.531 -21.746 1.00 94.31 78 ARG A O 1
ATOM 606 N N . ARG A 1 79 ? 7.079 15.293 -19.535 1.00 96.12 79 ARG A N 1
ATOM 607 C CA . ARG A 1 79 ? 8.495 15.247 -19.161 1.00 96.12 79 ARG A CA 1
ATOM 608 C C . ARG A 1 79 ? 9.177 14.013 -19.741 1.00 96.12 79 ARG A C 1
ATOM 610 O O . ARG A 1 79 ? 10.268 14.128 -20.291 1.00 96.12 79 ARG A O 1
ATOM 617 N N . GLU A 1 80 ? 8.534 12.853 -19.683 1.00 95.12 80 GLU A N 1
ATOM 618 C CA . GLU A 1 80 ? 9.023 11.633 -20.321 1.00 95.12 80 GLU A CA 1
ATOM 619 C C . GLU A 1 80 ? 9.118 11.770 -21.840 1.00 95.12 80 GLU A C 1
ATOM 621 O O . GLU A 1 80 ? 10.137 11.395 -22.423 1.00 95.12 80 GLU A O 1
ATOM 626 N N . ALA A 1 81 ? 8.093 12.328 -22.489 1.00 94.94 81 ALA A N 1
ATOM 627 C CA . ALA A 1 81 ? 8.109 12.572 -23.929 1.00 94.94 81 ALA A CA 1
ATOM 628 C C . ALA A 1 81 ? 9.248 13.526 -24.327 1.00 94.94 81 ALA A C 1
ATOM 630 O O . ALA A 1 81 ? 10.004 13.235 -25.257 1.00 94.94 81 ALA A O 1
ATOM 631 N N . ALA A 1 82 ? 9.432 14.618 -23.579 1.00 96.25 82 ALA A N 1
ATOM 632 C CA . ALA A 1 82 ? 10.528 15.560 -23.784 1.00 96.25 82 ALA A CA 1
ATOM 633 C C . ALA A 1 82 ? 11.898 14.896 -23.579 1.00 96.25 82 ALA A C 1
ATOM 635 O O . ALA A 1 82 ? 12.789 15.056 -24.410 1.00 96.25 82 ALA A O 1
ATOM 636 N N . ASN A 1 83 ? 12.068 14.091 -22.528 1.00 94.88 83 ASN A N 1
ATOM 637 C CA . ASN A 1 83 ? 13.313 13.364 -22.272 1.00 94.88 83 ASN A CA 1
ATOM 638 C C . ASN A 1 83 ? 13.632 12.352 -23.382 1.00 94.88 83 ASN A C 1
ATOM 640 O O . ASN A 1 83 ? 14.782 12.266 -23.819 1.00 94.88 83 ASN A O 1
ATOM 644 N N . LYS A 1 84 ? 12.626 11.620 -23.882 1.00 94.88 84 LYS A N 1
ATOM 645 C CA . LYS A 1 84 ? 12.772 10.711 -25.034 1.00 94.88 84 LYS A CA 1
ATOM 646 C C . LYS A 1 84 ? 13.205 11.476 -26.286 1.00 94.88 84 LYS A C 1
ATOM 648 O O . LYS A 1 84 ? 14.123 11.038 -26.982 1.00 94.88 84 LYS A O 1
ATOM 653 N N . LEU A 1 85 ? 12.603 12.638 -26.542 1.00 96.94 85 LEU A N 1
ATOM 654 C CA . LEU A 1 85 ? 12.965 13.494 -27.672 1.00 96.94 85 LEU A CA 1
ATOM 655 C C . LEU A 1 85 ? 14.398 14.028 -27.544 1.00 96.94 85 LEU A C 1
ATOM 657 O O . LEU A 1 85 ? 15.183 13.887 -28.477 1.00 96.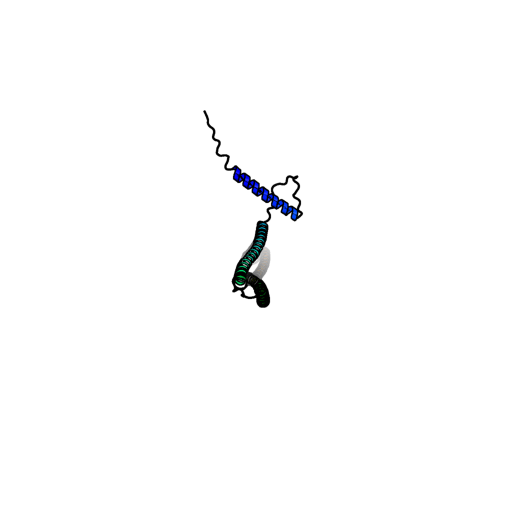94 85 LEU A O 1
ATOM 661 N N . ILE A 1 86 ? 14.771 14.563 -26.379 1.00 96.81 86 ILE A N 1
ATOM 662 C CA . ILE A 1 86 ? 16.133 15.044 -26.100 1.00 96.81 86 ILE A CA 1
ATOM 663 C C . ILE A 1 86 ? 17.148 13.917 -26.297 1.00 96.81 86 ILE A C 1
ATOM 665 O O . ILE A 1 86 ? 18.182 14.122 -26.932 1.00 96.81 86 ILE A O 1
ATOM 669 N N . SER A 1 87 ? 16.862 12.720 -25.779 1.00 95.75 87 SER A N 1
ATOM 670 C CA . SER A 1 87 ? 17.731 11.557 -25.965 1.00 95.75 87 SER A CA 1
ATOM 671 C C . SER A 1 87 ? 17.880 11.203 -27.445 1.00 95.75 87 SER A C 1
ATOM 673 O O . SER A 1 87 ? 18.987 10.916 -27.890 1.00 95.75 87 SER A O 1
ATOM 675 N N . THR A 1 88 ? 16.791 11.253 -28.212 1.00 95.62 88 THR A N 1
ATOM 676 C CA . THR A 1 88 ? 16.801 10.953 -29.651 1.00 95.62 88 THR A CA 1
ATOM 677 C C . THR A 1 88 ? 17.649 11.965 -30.418 1.00 95.62 88 THR A C 1
ATOM 679 O O . THR A 1 88 ? 18.518 11.572 -31.190 1.00 95.62 88 THR A O 1
ATOM 682 N N . ILE A 1 89 ? 17.465 13.260 -30.149 1.00 96.88 89 ILE A N 1
ATOM 683 C CA . ILE A 1 89 ? 18.240 14.332 -30.788 1.00 96.88 89 ILE A CA 1
ATOM 684 C C . ILE A 1 89 ? 19.730 14.198 -30.455 1.00 96.88 89 ILE A C 1
ATOM 686 O O . ILE A 1 89 ? 20.565 14.335 -31.343 1.00 96.88 89 ILE A O 1
ATOM 690 N N . LYS A 1 90 ? 20.080 13.883 -29.202 1.00 97.06 90 LYS A N 1
ATOM 691 C CA . LYS A 1 90 ? 21.478 13.644 -28.807 1.00 97.06 90 LYS A CA 1
ATOM 692 C C . LYS A 1 90 ? 22.100 12.486 -29.585 1.00 97.06 90 LYS A C 1
ATOM 694 O O . LYS A 1 90 ? 23.217 12.627 -30.068 1.00 97.06 90 LYS A O 1
ATOM 699 N N . VAL A 1 91 ? 21.378 11.372 -29.732 1.00 96.06 91 VAL A N 1
ATOM 700 C CA . VAL A 1 91 ? 21.848 10.224 -30.523 1.00 96.06 91 VAL A CA 1
ATOM 701 C C . VAL A 1 91 ? 22.038 10.618 -31.990 1.00 96.06 91 VAL A C 1
ATOM 703 O O . VAL A 1 91 ? 23.096 10.346 -32.550 1.00 96.06 91 VAL A O 1
ATOM 706 N N . MET A 1 92 ? 21.076 11.327 -32.588 1.00 96.38 92 MET A N 1
ATOM 707 C CA . MET A 1 92 ? 21.181 11.810 -33.971 1.00 96.38 92 MET A CA 1
ATOM 708 C C . MET A 1 92 ? 22.376 12.747 -34.173 1.00 96.38 92 MET A C 1
ATOM 710 O O . MET A 1 92 ? 23.085 12.618 -35.165 1.00 96.38 92 MET A O 1
ATOM 714 N N . LEU A 1 93 ? 22.636 13.656 -33.229 1.00 96.62 93 LEU A N 1
ATOM 715 C CA . LEU A 1 93 ? 23.799 14.543 -33.285 1.00 96.62 93 LEU A CA 1
ATOM 716 C C . LEU A 1 93 ? 25.100 13.730 -33.295 1.00 96.62 93 LEU A C 1
ATOM 718 O O . LEU A 1 93 ? 25.923 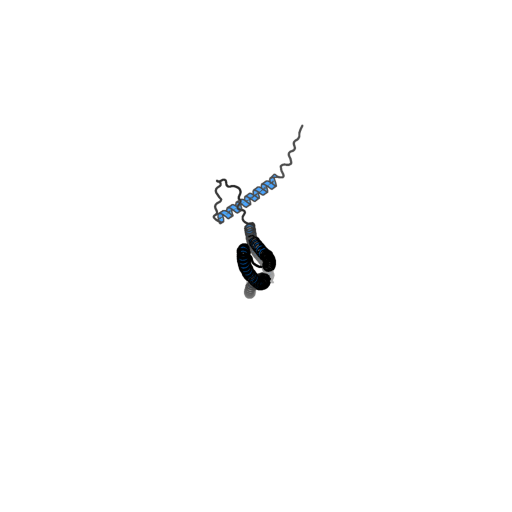13.902 -34.188 1.00 96.62 93 LEU A O 1
ATOM 722 N N . THR A 1 94 ? 25.237 12.779 -32.364 1.00 96.00 94 THR A N 1
ATOM 723 C CA . THR A 1 94 ? 26.427 11.917 -32.313 1.00 96.00 94 THR A CA 1
ATOM 724 C C . THR A 1 94 ? 26.585 11.055 -33.566 1.00 96.00 94 THR A C 1
ATOM 726 O O . THR A 1 94 ? 27.702 10.825 -34.016 1.00 96.00 94 THR A O 1
ATOM 729 N N . GLU A 1 95 ? 25.484 10.599 -34.168 1.00 94.38 95 GLU A N 1
ATOM 730 C CA . GLU A 1 95 ? 25.507 9.845 -35.424 1.00 94.38 95 GLU A CA 1
ATOM 731 C C . GLU A 1 95 ? 25.996 10.710 -36.592 1.00 94.38 95 GLU A C 1
ATOM 733 O O . GLU A 1 95 ? 26.797 10.251 -37.408 1.00 94.38 95 GLU A O 1
ATOM 738 N N . VAL A 1 96 ? 25.546 11.965 -36.666 1.00 96.62 96 VAL A N 1
ATOM 739 C CA . VAL A 1 96 ? 26.005 12.924 -37.676 1.00 96.62 96 VAL A CA 1
ATOM 740 C C . VAL A 1 96 ? 27.496 13.213 -37.511 1.00 96.62 96 VAL A C 1
ATOM 742 O O . VAL A 1 96 ? 28.219 13.157 -38.504 1.00 96.62 96 VAL A O 1
ATOM 745 N N . ASP A 1 97 ? 27.978 13.433 -36.287 1.00 96.94 97 ASP A N 1
ATOM 746 C CA . ASP A 1 97 ? 29.403 13.667 -36.019 1.00 96.94 97 ASP A CA 1
ATOM 747 C C . ASP A 1 97 ? 30.269 12.478 -36.462 1.00 96.94 97 ASP A C 1
ATOM 749 O O . ASP A 1 97 ? 31.293 12.654 -37.129 1.00 96.94 97 ASP A O 1
ATOM 753 N N . VAL A 1 98 ? 29.830 11.250 -36.157 1.00 95.00 98 VAL A N 1
ATOM 754 C CA . VAL A 1 98 ? 30.511 10.024 -36.603 1.00 95.00 98 VAL A CA 1
ATOM 755 C C . VAL A 1 98 ? 30.510 9.923 -38.129 1.00 95.00 98 VAL A C 1
ATOM 757 O O . VAL A 1 98 ? 31.558 9.663 -38.719 1.00 95.00 98 VAL A O 1
ATOM 760 N N . ARG A 1 99 ? 29.378 10.196 -38.793 1.00 95.44 99 ARG A N 1
ATOM 761 C CA . ARG A 1 99 ? 29.296 10.188 -40.265 1.00 95.44 99 ARG A CA 1
ATOM 762 C C . ARG A 1 99 ? 30.208 11.226 -40.908 1.00 95.44 99 ARG A C 1
ATOM 764 O O . ARG A 1 99 ? 30.845 10.920 -41.912 1.00 95.44 99 ARG A O 1
ATOM 771 N N . ILE A 1 100 ? 30.294 12.433 -40.349 1.00 96.19 100 ILE A N 1
ATOM 772 C CA . ILE A 1 100 ? 31.208 13.473 -40.838 1.00 96.19 100 ILE A CA 1
ATOM 773 C C . ILE A 1 100 ? 32.654 12.979 -40.737 1.00 96.19 100 ILE A C 1
ATOM 775 O O . ILE A 1 100 ? 33.398 13.066 -41.716 1.00 96.19 100 ILE A O 1
ATOM 779 N N . ALA A 1 101 ? 33.041 12.416 -39.589 1.00 96.38 101 ALA A N 1
ATOM 780 C CA . ALA A 1 101 ? 34.382 11.878 -39.387 1.00 96.38 101 ALA A CA 1
ATOM 781 C C . ALA A 1 101 ? 34.699 10.716 -40.347 1.00 96.38 101 ALA A C 1
ATOM 783 O O . ALA A 1 101 ? 35.812 10.639 -40.872 1.00 96.38 101 ALA A O 1
ATOM 784 N N . ASP A 1 102 ? 33.735 9.832 -40.610 1.00 93.00 102 ASP A N 1
ATOM 785 C CA . ASP A 1 102 ? 33.898 8.721 -41.550 1.00 93.00 102 ASP A CA 1
ATOM 786 C C . ASP A 1 102 ? 34.031 9.210 -43.000 1.00 93.00 102 ASP A C 1
ATOM 788 O O . ASP A 1 102 ? 34.941 8.767 -43.698 1.00 93.00 102 ASP A O 1
ATOM 792 N N . ILE A 1 103 ? 33.223 10.186 -43.436 1.00 95.19 103 ILE A N 1
ATOM 793 C CA . ILE A 1 103 ? 33.342 10.799 -44.773 1.00 95.19 103 ILE A CA 1
ATOM 794 C C . ILE A 1 103 ? 34.703 11.483 -44.942 1.00 95.19 103 ILE A C 1
ATOM 796 O O . ILE A 1 103 ? 35.345 11.333 -45.980 1.00 95.19 103 ILE A O 1
ATOM 800 N N . GLN A 1 104 ? 35.174 12.216 -43.930 1.00 96.62 104 GLN A N 1
ATOM 801 C CA . GLN A 1 104 ? 36.491 12.858 -43.966 1.00 96.62 104 GLN A CA 1
ATOM 802 C C . GLN A 1 104 ? 37.622 11.827 -44.049 1.00 96.62 104 GLN A C 1
ATOM 804 O O . GLN A 1 104 ? 38.556 11.993 -44.838 1.00 96.62 104 GLN A O 1
ATOM 809 N N . ARG A 1 105 ? 37.527 10.742 -43.270 1.00 94.56 105 ARG A N 1
ATOM 810 C CA . ARG A 1 105 ? 38.486 9.633 -43.310 1.00 94.56 105 ARG A CA 1
ATOM 811 C C . ARG A 1 105 ? 38.483 8.948 -44.675 1.00 94.56 105 ARG A C 1
ATOM 813 O O . ARG A 1 105 ? 39.551 8.677 -45.217 1.00 94.56 105 ARG A O 1
ATOM 820 N N . ASP A 1 106 ? 37.307 8.714 -45.245 1.00 92.25 106 ASP A N 1
ATOM 821 C CA . ASP A 1 106 ? 37.144 8.094 -46.558 1.00 92.25 106 ASP A CA 1
ATOM 822 C C . ASP A 1 106 ? 37.687 8.981 -47.678 1.00 92.25 106 ASP A C 1
ATOM 824 O O . ASP A 1 106 ? 38.430 8.491 -48.527 1.00 92.25 106 ASP A O 1
ATOM 828 N N . ALA A 1 107 ? 37.423 10.288 -47.637 1.00 93.69 107 ALA A N 1
ATOM 829 C CA . ALA A 1 107 ? 37.991 11.249 -48.578 1.00 93.69 107 ALA A CA 1
ATOM 830 C C . ALA A 1 107 ? 39.526 11.290 -48.497 1.00 93.69 107 ALA A C 1
ATOM 832 O O . ALA A 1 107 ? 40.202 11.297 -49.526 1.00 93.69 107 ALA A O 1
ATOM 833 N N . HIS A 1 108 ? 40.090 11.269 -47.283 1.00 94.81 108 HIS A N 1
ATOM 834 C CA . HIS A 1 108 ? 41.537 11.216 -47.080 1.00 94.81 108 HIS A CA 1
ATOM 835 C C . HIS A 1 108 ? 42.145 9.906 -47.604 1.00 94.81 108 HIS A C 1
ATOM 837 O O . HIS A 1 108 ? 43.144 9.934 -48.322 1.00 94.81 108 HIS A O 1
ATOM 843 N N . ASN A 1 109 ? 41.539 8.761 -47.281 1.00 91.12 109 ASN A N 1
ATOM 844 C CA . ASN A 1 109 ? 41.995 7.455 -47.757 1.00 91.12 109 ASN A CA 1
ATOM 845 C C . ASN A 1 109 ? 41.910 7.359 -49.283 1.00 91.12 109 ASN A C 1
ATOM 847 O O . ASN A 1 109 ? 42.864 6.923 -49.915 1.00 91.12 109 ASN A O 1
ATOM 851 N N . PHE A 1 110 ? 40.817 7.831 -49.885 1.00 92.25 110 PHE A N 1
ATOM 852 C CA . PHE A 1 110 ? 40.674 7.892 -51.337 1.00 92.25 110 PHE A CA 1
ATOM 853 C C . PHE A 1 110 ? 41.752 8.772 -51.972 1.00 92.25 110 PHE A C 1
ATOM 855 O O . PHE A 1 110 ? 42.397 8.368 -52.937 1.00 92.25 110 PHE A O 1
ATOM 862 N N . LYS A 1 111 ? 42.004 9.958 -51.405 1.00 91.69 111 LYS A N 1
ATOM 863 C CA . LYS A 1 111 ? 43.062 10.841 -51.893 1.00 91.69 111 LYS A CA 1
ATOM 864 C C . LYS A 1 111 ? 44.430 10.154 -51.827 1.00 91.69 111 LYS A C 1
ATOM 866 O O . LYS A 1 111 ? 45.123 10.114 -52.835 1.00 91.69 111 LYS A O 1
ATOM 871 N N . ARG A 1 112 ? 44.786 9.543 -50.696 1.00 90.19 112 ARG A N 1
ATOM 872 C CA . ARG A 1 112 ? 46.058 8.823 -50.522 1.00 90.19 112 ARG A CA 1
ATOM 873 C C . ARG A 1 112 ? 46.196 7.641 -51.490 1.00 90.19 112 ARG A C 1
ATOM 875 O O . ARG A 1 112 ? 47.213 7.497 -52.168 1.00 90.19 112 ARG A O 1
ATOM 882 N N . ASP A 1 113 ? 45.170 6.799 -51.553 1.00 86.50 113 ASP A N 1
ATOM 883 C CA . ASP A 1 113 ? 45.251 5.485 -52.188 1.00 86.50 113 ASP A CA 1
ATOM 884 C C . ASP A 1 113 ? 44.937 5.542 -53.687 1.00 86.50 113 ASP A C 1
ATOM 886 O O . ASP A 1 113 ? 45.442 4.711 -54.437 1.00 86.50 113 ASP A O 1
ATOM 890 N N . VAL A 1 114 ? 44.162 6.521 -54.161 1.00 86.25 114 VAL A N 1
ATOM 891 C CA . VAL A 1 114 ? 43.773 6.649 -55.577 1.00 86.25 114 VAL A CA 1
ATOM 892 C C . VAL A 1 114 ? 44.440 7.850 -56.250 1.00 86.25 114 VAL A C 1
ATOM 894 O O . VAL A 1 114 ? 44.968 7.691 -57.348 1.00 86.25 114 VAL A O 1
ATOM 897 N N . VAL A 1 115 ? 44.464 9.025 -55.607 1.00 84.75 115 VAL A N 1
ATOM 898 C CA . VAL A 1 115 ? 44.883 10.294 -56.244 1.00 84.75 115 VAL A CA 1
ATOM 899 C C . VAL A 1 115 ? 46.387 10.564 -56.125 1.00 84.75 115 VAL A C 1
ATOM 901 O O . VAL A 1 115 ? 47.039 10.840 -57.129 1.00 84.75 115 VAL A O 1
ATOM 904 N N . ASP A 1 116 ? 46.939 10.475 -54.916 1.00 84.44 116 ASP A N 1
ATOM 905 C CA . ASP A 1 116 ? 48.320 10.873 -54.589 1.00 84.44 116 ASP A CA 1
ATOM 906 C C . ASP A 1 116 ? 49.326 9.726 -54.744 1.00 84.44 116 ASP A C 1
ATOM 908 O O . ASP A 1 116 ? 50.527 9.880 -54.529 1.00 84.44 116 ASP A O 1
ATOM 912 N N . SER A 1 117 ? 48.843 8.549 -55.114 1.00 76.06 117 SER A N 1
ATOM 913 C CA . SER A 1 117 ? 49.701 7.398 -55.312 1.00 76.06 117 SER A CA 1
ATOM 914 C C . SER A 1 117 ? 50.507 7.465 -56.608 1.00 76.06 117 SER A C 1
ATOM 916 O O . SER A 1 117 ? 50.069 8.016 -57.616 1.00 76.06 117 SER A O 1
ATOM 918 N N . GLU A 1 118 ? 51.665 6.808 -56.596 1.00 74.44 118 GLU A N 1
ATOM 919 C CA . GLU A 1 118 ? 52.607 6.758 -57.716 1.00 74.44 118 GLU A CA 1
ATOM 920 C C . GLU A 1 118 ? 51.936 6.345 -59.037 1.00 74.44 118 GLU A C 1
ATOM 922 O O . GLU A 1 118 ? 51.224 5.336 -59.118 1.00 74.44 118 GLU A O 1
ATOM 927 N N . ARG A 1 119 ? 52.167 7.146 -60.087 1.00 69.75 119 ARG A N 1
ATOM 928 C CA . ARG A 1 119 ? 51.667 6.880 -61.441 1.00 69.75 119 ARG A CA 1
ATOM 929 C C . ARG A 1 119 ? 52.573 5.873 -62.142 1.00 69.75 119 ARG A C 1
ATOM 931 O O . ARG A 1 119 ? 53.793 6.011 -62.116 1.00 69.75 119 ARG A O 1
ATOM 938 N N . CYS A 1 120 ? 51.978 4.899 -62.825 1.00 66.88 120 CYS A N 1
ATOM 939 C CA . CYS A 1 120 ? 52.733 3.989 -63.679 1.00 66.88 120 CYS A CA 1
ATOM 940 C C . CYS A 1 120 ? 53.248 4.725 -64.932 1.00 66.88 120 CYS A C 1
ATOM 942 O O . CYS A 1 120 ? 52.511 5.497 -65.546 1.00 66.88 120 CYS A O 1
ATOM 944 N N . ILE A 1 121 ? 54.507 4.475 -65.312 1.00 67.75 121 ILE A N 1
ATOM 945 C CA . ILE A 1 121 ? 55.185 5.113 -66.460 1.00 67.75 121 ILE A CA 1
ATOM 946 C C . ILE A 1 121 ? 54.613 4.607 -67.800 1.00 67.75 121 ILE A C 1
ATOM 948 O O . ILE A 1 121 ? 54.651 5.312 -68.806 1.00 67.75 121 ILE A O 1
ATOM 952 N N . HIS A 1 122 ? 54.027 3.406 -67.813 1.00 64.62 122 HIS A N 1
ATOM 953 C CA . HIS A 1 122 ? 53.395 2.806 -68.987 1.00 64.62 122 HIS A CA 1
ATOM 954 C C . HIS A 1 122 ? 51.870 2.741 -68.803 1.00 64.62 122 HIS A C 1
ATOM 956 O O . HIS A 1 122 ? 51.391 2.162 -67.834 1.00 64.62 122 HIS A O 1
ATOM 962 N N . ASN A 1 123 ? 51.107 3.302 -69.750 1.00 71.69 123 ASN A N 1
ATOM 963 C CA . ASN A 1 123 ? 49.631 3.308 -69.779 1.00 71.69 123 ASN A CA 1
ATOM 964 C C . ASN A 1 123 ? 48.959 3.833 -68.485 1.00 71.69 123 ASN A C 1
ATOM 966 O O . ASN A 1 123 ? 48.267 3.080 -67.790 1.00 71.69 123 ASN A O 1
ATOM 970 N N . PRO A 1 124 ? 49.124 5.131 -68.172 1.00 74.69 124 PRO A N 1
ATOM 971 C CA . PRO A 1 124 ? 48.672 5.729 -66.914 1.00 74.69 124 PRO A CA 1
ATOM 972 C C . PRO A 1 124 ? 47.155 5.634 -66.692 1.00 74.69 124 PRO A C 1
ATOM 974 O O . PRO A 1 124 ? 46.729 5.375 -65.567 1.00 74.69 124 PRO A O 1
ATOM 977 N N . ASP A 1 125 ? 46.347 5.779 -67.744 1.00 76.88 125 ASP A N 1
ATOM 978 C CA . ASP A 1 125 ? 44.881 5.805 -67.627 1.00 76.88 125 ASP A CA 1
ATOM 979 C C . ASP A 1 125 ? 44.305 4.432 -67.258 1.00 76.88 125 ASP A C 1
ATOM 981 O O . ASP A 1 125 ? 43.427 4.317 -66.403 1.00 76.88 125 ASP A O 1
ATOM 985 N N . ARG A 1 126 ? 44.852 3.358 -67.846 1.00 81.62 126 ARG A N 1
ATOM 986 C CA . ARG A 1 126 ? 44.451 1.980 -67.528 1.00 81.62 126 ARG A CA 1
ATOM 987 C C . ARG A 1 126 ? 44.826 1.613 -66.093 1.00 81.62 126 ARG A C 1
ATOM 989 O O . ARG A 1 126 ? 44.017 1.019 -65.387 1.00 81.62 126 ARG A O 1
ATOM 996 N N . TYR A 1 127 ? 46.028 1.997 -65.661 1.00 81.06 127 TYR A N 1
ATOM 997 C CA . TYR A 1 127 ? 46.496 1.756 -64.298 1.00 81.06 127 TYR A CA 1
ATOM 998 C C . TYR A 1 127 ? 45.641 2.495 -63.252 1.00 81.06 127 TYR A C 1
ATOM 1000 O O . TYR A 1 127 ? 45.314 1.930 -62.210 1.00 81.06 127 TYR A O 1
ATOM 1008 N N . GLN A 1 128 ? 45.220 3.733 -63.537 1.00 81.62 128 GLN A N 1
ATOM 1009 C CA . GLN A 1 128 ? 44.318 4.486 -62.656 1.00 81.62 128 GLN A CA 1
ATOM 1010 C C . GLN A 1 128 ? 42.919 3.860 -62.571 1.00 81.62 128 GLN A C 1
ATOM 1012 O O . GLN A 1 128 ? 42.367 3.759 -61.475 1.00 81.62 128 GLN A O 1
ATOM 1017 N N . ALA A 1 129 ? 42.362 3.393 -63.693 1.00 85.88 129 ALA A N 1
ATOM 1018 C CA . ALA A 1 129 ? 41.058 2.730 -63.711 1.00 85.88 129 ALA A CA 1
ATOM 1019 C C . ALA A 1 129 ? 41.061 1.414 -62.910 1.00 85.88 129 ALA A C 1
ATOM 1021 O O . ALA A 1 129 ? 40.179 1.193 -62.083 1.00 85.88 129 ALA A O 1
ATOM 1022 N N . GLU A 1 130 ? 42.077 0.566 -63.091 1.00 86.75 130 GLU A N 1
ATOM 1023 C CA . GLU A 1 130 ? 42.219 -0.692 -62.341 1.00 86.75 130 GLU A CA 1
ATOM 1024 C C . GLU A 1 130 ? 42.368 -0.444 -60.833 1.00 86.75 130 GLU A C 1
ATOM 1026 O O . GLU A 1 130 ? 41.803 -1.157 -60.001 1.00 86.75 130 GLU A O 1
ATOM 1031 N N . LYS A 1 131 ? 43.074 0.627 -60.465 1.00 86.94 131 LYS A N 1
ATOM 1032 C CA . LYS A 1 131 ? 43.230 1.027 -59.071 1.00 86.94 131 LYS A CA 1
ATOM 1033 C C . LYS A 1 131 ? 41.925 1.491 -58.432 1.00 86.94 131 LYS A C 1
ATOM 1035 O O . LYS A 1 131 ? 41.657 1.142 -57.283 1.00 86.94 131 LYS A O 1
ATOM 1040 N N . LEU A 1 132 ? 41.134 2.264 -59.172 1.00 89.50 132 LEU A N 1
ATOM 1041 C CA . LEU A 1 132 ? 39.816 2.710 -58.738 1.00 89.50 132 LEU A CA 1
ATOM 1042 C C . LEU A 1 132 ? 38.901 1.508 -58.466 1.00 89.50 132 LEU A C 1
ATOM 1044 O O . LEU A 1 132 ? 38.270 1.452 -57.414 1.00 89.50 132 LEU A O 1
ATOM 1048 N N . VAL A 1 133 ? 38.886 0.530 -59.377 1.00 92.19 133 VAL A N 1
ATOM 1049 C CA . VAL A 1 133 ? 38.111 -0.712 -59.219 1.00 92.19 133 VAL A CA 1
ATOM 1050 C C . VAL A 1 133 ? 38.553 -1.466 -57.966 1.00 92.19 133 VAL A C 1
ATOM 1052 O O . VAL A 1 133 ? 37.727 -1.733 -57.100 1.00 92.19 133 VAL A O 1
ATOM 1055 N N . ARG A 1 134 ? 39.862 -1.694 -57.788 1.00 91.00 134 ARG A N 1
ATOM 1056 C CA . ARG A 1 134 ? 40.389 -2.384 -56.599 1.00 91.00 134 ARG A CA 1
ATOM 1057 C C . ARG A 1 134 ? 40.053 -1.662 -55.291 1.00 91.00 134 ARG A C 1
ATOM 1059 O O . ARG A 1 134 ? 39.790 -2.312 -54.282 1.00 91.00 134 ARG A O 1
ATOM 1066 N N . TYR A 1 135 ? 40.085 -0.327 -55.288 1.00 92.44 135 TYR A N 1
ATOM 1067 C CA . TYR A 1 135 ? 39.687 0.467 -54.124 1.00 92.44 135 TYR A CA 1
ATOM 1068 C C . TYR A 1 135 ? 38.211 0.238 -53.774 1.00 92.44 135 TYR A C 1
ATOM 1070 O O . TYR A 1 135 ? 37.893 0.018 -52.606 1.00 92.44 135 TYR A O 1
ATOM 1078 N N . P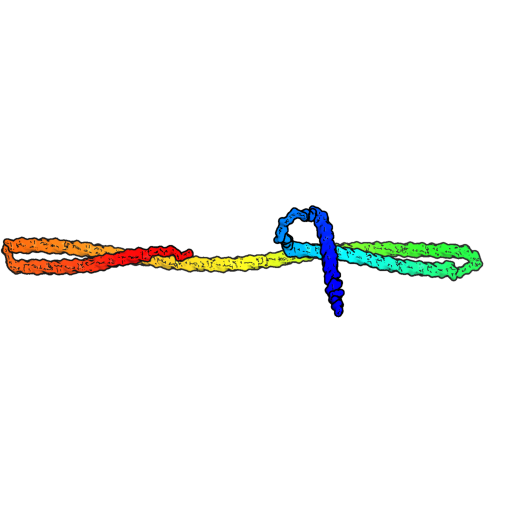HE A 1 136 ? 37.317 0.251 -54.767 1.00 93.50 136 PHE A N 1
ATOM 1079 C CA . PHE A 1 136 ? 35.896 0.001 -54.532 1.00 93.50 136 PHE A CA 1
ATOM 1080 C C . PHE A 1 136 ? 35.607 -1.443 -54.120 1.00 93.50 136 PHE A C 1
ATOM 1082 O O . PHE A 1 136 ? 34.823 -1.631 -53.195 1.00 93.50 136 PHE A O 1
ATOM 1089 N N . ASP A 1 137 ? 36.274 -2.439 -54.705 1.00 94.69 137 ASP A N 1
ATOM 1090 C CA . ASP A 1 137 ? 36.121 -3.844 -54.300 1.00 94.69 137 ASP A CA 1
ATOM 1091 C C . ASP A 1 137 ? 36.510 -4.045 -52.829 1.00 94.69 137 ASP A C 1
ATOM 1093 O O . ASP A 1 137 ? 35.756 -4.632 -52.049 1.00 94.69 137 ASP A O 1
ATOM 1097 N N . GLN A 1 138 ? 37.650 -3.480 -52.413 1.00 93.44 138 GLN A N 1
ATOM 1098 C CA . GLN A 1 138 ? 38.067 -3.517 -51.011 1.00 93.44 138 GLN A CA 1
ATOM 1099 C C . GLN A 1 138 ? 37.075 -2.769 -50.109 1.00 93.44 138 GLN A C 1
ATOM 1101 O O . GLN A 1 138 ? 36.749 -3.239 -49.020 1.00 93.44 138 GLN A O 1
ATOM 1106 N N . LYS A 1 139 ? 36.562 -1.617 -50.558 1.00 93.06 139 LYS A N 1
ATOM 1107 C CA . LYS A 1 139 ? 35.604 -0.819 -49.787 1.00 93.06 139 LYS A CA 1
ATOM 1108 C C . LYS A 1 139 ? 34.274 -1.546 -49.593 1.00 93.06 139 LYS A C 1
ATOM 1110 O O . LYS A 1 139 ? 33.717 -1.478 -48.499 1.00 93.06 139 LYS A O 1
ATOM 1115 N N . ILE A 1 140 ? 33.783 -2.236 -50.621 1.00 94.75 140 ILE A N 1
ATOM 1116 C CA . ILE A 1 140 ? 32.574 -3.064 -50.551 1.00 94.75 140 ILE A CA 1
ATOM 1117 C C . ILE A 1 140 ? 32.788 -4.192 -49.540 1.00 94.75 140 ILE A C 1
ATOM 1119 O O . ILE A 1 140 ? 31.976 -4.345 -48.630 1.00 94.75 140 ILE A O 1
ATOM 1123 N N . TYR A 1 141 ? 33.916 -4.903 -49.617 1.00 95.88 141 TYR A N 1
ATOM 1124 C CA . TYR A 1 141 ? 34.245 -5.968 -48.668 1.00 95.88 141 TYR A CA 1
ATOM 1125 C C . TYR A 1 141 ? 34.302 -5.473 -47.209 1.00 95.88 141 TYR A C 1
ATOM 1127 O O . TYR A 1 141 ? 33.725 -6.081 -46.302 1.00 95.88 141 TYR A O 1
ATOM 1135 N N . ASP A 1 142 ? 34.950 -4.330 -46.963 1.00 92.88 142 ASP A N 1
ATOM 1136 C CA . ASP A 1 142 ? 35.026 -3.737 -45.624 1.00 92.88 142 ASP A CA 1
ATOM 1137 C C . ASP A 1 142 ? 33.637 -3.314 -45.107 1.00 92.88 142 ASP A C 1
ATOM 1139 O O . ASP A 1 142 ? 33.324 -3.497 -43.924 1.00 92.88 142 ASP A O 1
ATOM 1143 N N . GLN A 1 143 ? 32.785 -2.774 -45.988 1.00 93.62 143 GLN A N 1
ATOM 1144 C CA . GLN A 1 143 ? 31.403 -2.412 -45.667 1.00 93.62 143 GLN A CA 1
ATOM 1145 C C . GLN A 1 143 ? 30.545 -3.639 -45.346 1.00 93.62 143 GLN A C 1
ATOM 1147 O O . GLN A 1 143 ? 29.785 -3.595 -44.379 1.00 93.62 143 GLN A O 1
ATOM 1152 N N . GLU A 1 144 ? 30.683 -4.736 -46.090 1.00 95.56 144 GLU A N 1
ATOM 1153 C CA . GLU A 1 144 ? 30.000 -6.004 -45.808 1.00 95.56 144 GLU A CA 1
ATOM 1154 C C . GLU A 1 144 ? 30.417 -6.569 -44.442 1.00 95.56 144 GLU A C 1
ATOM 1156 O O . GLU A 1 144 ? 29.565 -6.908 -43.616 1.00 95.56 144 GLU A O 1
ATOM 1161 N N . SER A 1 145 ? 31.718 -6.561 -44.131 1.00 95.00 145 SER A N 1
ATOM 1162 C CA . SER A 1 145 ? 32.217 -6.973 -42.813 1.00 95.00 145 SER A CA 1
ATOM 1163 C C . SER A 1 145 ? 31.668 -6.095 -41.679 1.00 95.00 145 SER A C 1
ATOM 1165 O O . SER A 1 145 ? 31.307 -6.590 -40.605 1.00 95.00 145 SER A O 1
ATOM 1167 N N . ALA A 1 146 ? 31.591 -4.778 -41.894 1.00 92.56 146 ALA A N 1
ATOM 1168 C CA . ALA A 1 146 ? 31.013 -3.851 -40.927 1.00 92.56 146 ALA A CA 1
ATOM 1169 C C . ALA A 1 146 ? 29.501 -4.071 -40.751 1.00 92.56 146 ALA A C 1
ATOM 1171 O O . ALA A 1 146 ? 29.010 -4.065 -39.619 1.00 92.56 146 ALA A O 1
ATOM 1172 N N . LEU A 1 147 ? 28.773 -4.321 -41.841 1.00 95.50 147 LEU A N 1
ATOM 1173 C CA . LEU A 1 147 ? 27.340 -4.607 -41.837 1.00 95.50 147 LEU A CA 1
ATOM 1174 C C . LEU A 1 147 ? 27.023 -5.821 -40.956 1.00 95.50 147 LEU A C 1
ATOM 1176 O O . LEU A 1 147 ? 26.121 -5.755 -40.118 1.00 95.50 147 LEU A O 1
ATOM 1180 N N . ASP A 1 148 ? 27.776 -6.910 -41.100 1.00 95.31 148 ASP A N 1
ATOM 1181 C CA . ASP A 1 148 ? 27.552 -8.127 -40.318 1.00 95.31 148 ASP A CA 1
ATOM 1182 C C . ASP A 1 148 ? 27.842 -7.922 -38.826 1.00 95.31 148 ASP A C 1
ATOM 1184 O O . ASP A 1 148 ? 27.062 -8.364 -37.973 1.00 95.31 148 ASP A O 1
ATOM 1188 N N . LYS A 1 149 ? 28.887 -7.153 -38.490 1.00 95.38 149 LYS A N 1
ATOM 1189 C CA . LYS A 1 149 ? 29.154 -6.739 -37.101 1.00 95.38 149 LYS A CA 1
ATOM 1190 C C . LYS A 1 149 ? 27.995 -5.922 -36.528 1.00 95.38 149 LYS A C 1
ATOM 1192 O O . LYS A 1 149 ? 27.541 -6.197 -35.416 1.00 95.38 149 LYS A O 1
ATOM 1197 N N . VAL A 1 150 ? 27.484 -4.945 -37.279 1.00 94.12 150 VAL A N 1
ATOM 1198 C CA . VAL A 1 150 ? 26.359 -4.102 -36.844 1.00 94.12 150 VAL A CA 1
ATOM 1199 C C . VAL A 1 150 ? 25.086 -4.931 -36.664 1.00 94.12 150 VAL A C 1
ATOM 1201 O O . VAL A 1 150 ? 24.396 -4.762 -35.660 1.00 94.12 150 VAL A O 1
ATOM 1204 N N . LYS A 1 151 ? 24.786 -5.872 -37.567 1.00 96.25 151 LYS A N 1
ATOM 1205 C CA . LYS A 1 151 ? 23.637 -6.786 -37.428 1.00 96.25 151 LYS A CA 1
ATOM 1206 C C . LYS A 1 151 ? 23.721 -7.620 -36.147 1.00 96.25 151 LYS A C 1
ATOM 1208 O O . LYS A 1 151 ? 22.730 -7.720 -35.420 1.00 96.25 151 LYS A O 1
ATOM 1213 N N . LEU A 1 152 ? 24.893 -8.185 -35.849 1.00 95.44 152 LEU A N 1
ATOM 1214 C CA . LEU A 1 152 ? 25.113 -8.978 -34.637 1.00 95.44 152 LEU A CA 1
ATOM 1215 C C . LEU A 1 152 ? 24.938 -8.135 -33.365 1.00 95.44 152 LEU A C 1
ATOM 1217 O O . LEU A 1 152 ? 24.248 -8.547 -32.424 1.00 95.44 152 LEU A O 1
ATOM 1221 N N . LEU A 1 153 ? 25.526 -6.937 -33.343 1.00 96.44 153 LEU A N 1
ATOM 1222 C CA . LEU A 1 153 ? 25.388 -6.004 -32.225 1.00 96.44 153 LEU A CA 1
ATOM 1223 C C . LEU A 1 153 ? 23.934 -5.564 -32.039 1.00 96.44 153 LEU A C 1
ATOM 1225 O O . LEU A 1 153 ? 23.437 -5.577 -30.915 1.00 96.44 153 LEU A O 1
ATOM 1229 N N . ASN A 1 154 ? 23.224 -5.249 -33.124 1.00 95.94 154 ASN A N 1
ATOM 1230 C CA . ASN A 1 154 ? 21.815 -4.873 -33.072 1.00 95.94 154 ASN A CA 1
ATOM 1231 C C . ASN A 1 154 ? 20.960 -5.993 -32.457 1.00 95.94 154 ASN A C 1
ATOM 1233 O O . ASN A 1 154 ? 20.213 -5.748 -31.514 1.00 95.94 154 ASN A O 1
ATOM 1237 N N . ASN A 1 155 ? 21.134 -7.242 -32.903 1.00 96.31 155 ASN A N 1
ATOM 1238 C CA . ASN A 1 155 ? 20.431 -8.389 -32.320 1.00 96.31 155 ASN A CA 1
ATOM 1239 C C . ASN A 1 155 ? 20.725 -8.525 -30.811 1.00 96.31 155 ASN A C 1
ATOM 1241 O O . ASN A 1 155 ? 19.812 -8.665 -29.993 1.00 96.31 155 ASN A O 1
ATOM 1245 N N . THR A 1 156 ? 21.992 -8.367 -30.420 1.00 96.38 156 THR A N 1
ATOM 1246 C CA . THR A 1 156 ? 22.413 -8.392 -29.011 1.00 96.38 156 THR A CA 1
ATOM 1247 C C . THR A 1 156 ? 21.728 -7.296 -28.186 1.00 96.38 156 THR A C 1
ATOM 1249 O O . THR A 1 156 ? 21.216 -7.569 -27.096 1.00 96.38 156 THR A O 1
ATOM 1252 N N . PHE A 1 157 ? 21.664 -6.064 -28.698 1.00 96.19 157 PHE A N 1
ATOM 1253 C CA . PHE A 1 157 ? 21.004 -4.951 -28.015 1.00 96.19 157 PHE A CA 1
ATOM 1254 C C . PHE A 1 157 ? 19.485 -5.110 -27.954 1.00 96.19 157 PHE A C 1
ATOM 1256 O O . PHE A 1 157 ? 18.905 -4.837 -26.905 1.00 96.19 157 PHE A O 1
ATOM 1263 N N . VAL A 1 158 ? 18.843 -5.612 -29.012 1.00 96.69 158 VAL A N 1
ATOM 1264 C CA . VAL A 1 158 ? 17.405 -5.928 -29.015 1.00 96.69 158 VAL A CA 1
ATOM 1265 C C . VAL A 1 158 ? 17.080 -6.965 -27.940 1.00 96.69 158 VAL A C 1
ATOM 1267 O O . VAL A 1 158 ? 16.143 -6.772 -27.163 1.00 96.69 158 VAL A O 1
ATOM 1270 N N . ASN A 1 159 ? 17.880 -8.026 -27.824 1.00 96.06 159 ASN A N 1
ATOM 1271 C CA . ASN A 1 159 ? 17.683 -9.043 -26.790 1.00 96.06 159 ASN A CA 1
ATOM 1272 C C . ASN A 1 159 ? 17.924 -8.485 -25.384 1.00 96.06 159 ASN A C 1
ATOM 1274 O O . ASN A 1 159 ? 17.159 -8.772 -24.462 1.00 96.06 159 ASN A O 1
ATOM 1278 N N . LYS A 1 160 ? 18.952 -7.643 -25.209 1.00 96.31 160 LYS A N 1
ATOM 1279 C CA . LYS A 1 160 ? 19.218 -6.972 -23.930 1.00 96.31 160 LYS A CA 1
ATOM 1280 C C . LYS A 1 160 ? 18.075 -6.034 -23.537 1.00 96.31 160 LYS A C 1
ATOM 1282 O O . LYS A 1 160 ? 17.662 -6.060 -22.381 1.00 96.31 160 LYS A O 1
ATOM 1287 N N . LYS A 1 161 ? 17.541 -5.258 -24.485 1.00 95.25 161 LYS A N 1
ATOM 1288 C CA . LYS A 1 161 ? 16.371 -4.393 -24.287 1.00 95.25 161 LYS A CA 1
ATOM 1289 C C . LYS A 1 161 ? 15.167 -5.212 -23.822 1.00 95.25 161 LYS A C 1
ATOM 1291 O O . LYS A 1 161 ? 14.650 -4.934 -22.748 1.00 95.25 161 LYS A O 1
ATOM 1296 N N . ARG A 1 162 ? 14.807 -6.276 -24.551 1.00 95.69 162 ARG A N 1
ATOM 1297 C CA . ARG A 1 162 ? 13.696 -7.172 -24.178 1.00 95.69 162 ARG A CA 1
ATOM 1298 C C . ARG A 1 162 ? 13.863 -7.764 -22.779 1.00 95.69 162 ARG A C 1
ATOM 1300 O O . ARG A 1 162 ? 12.906 -7.829 -22.017 1.00 95.69 162 ARG A O 1
ATOM 1307 N N . ARG A 1 163 ? 15.082 -8.183 -22.419 1.00 95.44 163 ARG A N 1
ATOM 1308 C CA . ARG A 1 163 ? 15.375 -8.714 -21.079 1.00 95.44 163 ARG A CA 1
ATOM 1309 C C . ARG A 1 163 ? 15.176 -7.660 -19.988 1.00 95.44 163 ARG A C 1
ATOM 1311 O O . ARG A 1 163 ? 14.641 -7.990 -18.936 1.00 95.44 163 ARG A O 1
ATOM 1318 N N . LEU A 1 164 ? 15.624 -6.427 -20.217 1.00 94.00 164 LEU A N 1
ATOM 1319 C CA . LEU A 1 164 ? 15.456 -5.333 -19.258 1.00 94.00 164 LEU A CA 1
ATOM 1320 C C . LEU A 1 164 ? 13.987 -4.922 -19.120 1.00 94.00 164 LEU A C 1
ATOM 1322 O O . LEU A 1 164 ? 13.531 -4.731 -18.000 1.00 94.00 164 LEU A O 1
ATOM 1326 N N . GLU A 1 165 ? 13.241 -4.859 -20.223 1.00 92.19 165 GLU A N 1
ATOM 1327 C CA . GLU A 1 165 ? 11.792 -4.613 -20.208 1.00 92.19 165 GLU A CA 1
ATOM 1328 C C . GLU A 1 165 ? 11.055 -5.700 -19.411 1.00 92.19 165 GLU A C 1
ATOM 1330 O O . GLU A 1 165 ? 10.258 -5.383 -18.534 1.00 92.19 165 GLU A O 1
ATOM 1335 N N . ALA A 1 166 ? 11.390 -6.979 -19.612 1.00 91.06 166 ALA A N 1
ATOM 1336 C CA . ALA A 1 166 ? 10.808 -8.072 -18.830 1.00 91.06 166 ALA A CA 1
ATOM 1337 C C . ALA A 1 166 ? 11.123 -7.968 -17.324 1.00 91.06 166 ALA A C 1
ATOM 1339 O O . ALA A 1 166 ? 10.266 -8.248 -16.489 1.00 91.06 166 ALA A O 1
ATOM 1340 N N . GLN A 1 167 ? 12.341 -7.545 -16.963 1.00 90.94 167 GLN A N 1
ATOM 1341 C CA . GLN A 1 167 ? 12.714 -7.311 -15.563 1.00 90.94 167 GLN A CA 1
ATOM 1342 C C . GLN A 1 167 ? 11.981 -6.115 -14.950 1.00 90.94 167 GLN A C 1
ATOM 1344 O O . GLN A 1 167 ? 11.660 -6.155 -13.763 1.00 90.94 167 GLN A O 1
ATOM 1349 N N . LEU A 1 168 ? 11.739 -5.060 -15.733 1.00 85.56 168 LEU A N 1
ATOM 1350 C CA . LEU A 1 168 ? 10.999 -3.883 -15.289 1.00 85.56 168 LEU A CA 1
ATOM 1351 C C . LEU A 1 168 ? 9.540 -4.249 -14.998 1.00 85.56 168 LEU A C 1
ATOM 1353 O O . LEU A 1 168 ? 9.076 -4.005 -13.890 1.00 85.56 168 LEU A O 1
ATOM 1357 N N . ASN A 1 169 ? 8.887 -4.959 -15.920 1.00 83.44 169 ASN A N 1
ATOM 1358 C CA . ASN A 1 169 ? 7.512 -5.429 -15.740 1.00 83.44 169 ASN A CA 1
ATOM 1359 C C . ASN A 1 169 ? 7.384 -6.336 -14.504 1.00 83.44 169 ASN A C 1
ATOM 1361 O O . ASN A 1 169 ? 6.506 -6.140 -13.673 1.00 83.44 169 ASN A O 1
ATOM 1365 N N . GLN A 1 170 ? 8.327 -7.267 -14.305 1.00 82.25 170 GLN A N 1
ATOM 1366 C CA . GLN A 1 170 ? 8.335 -8.113 -13.108 1.00 82.25 170 GLN A CA 1
ATOM 1367 C C . GLN A 1 170 ? 8.474 -7.295 -11.809 1.00 82.25 170 GLN A C 1
ATOM 1369 O O . GLN A 1 170 ? 7.922 -7.667 -10.776 1.00 82.25 170 GLN A O 1
ATOM 1374 N N . ARG A 1 171 ? 9.234 -6.192 -11.820 1.00 80.38 171 ARG A N 1
ATOM 1375 C CA . ARG A 1 171 ? 9.364 -5.307 -10.650 1.00 80.38 171 ARG A CA 1
ATOM 1376 C C . ARG A 1 171 ? 8.093 -4.505 -10.389 1.00 80.38 171 ARG A C 1
ATOM 1378 O O . ARG A 1 171 ? 7.767 -4.288 -9.224 1.00 80.38 171 ARG A O 1
ATOM 1385 N N . GLU A 1 172 ? 7.403 -4.074 -11.436 1.00 76.19 172 GLU A N 1
ATOM 1386 C CA . GLU A 1 172 ? 6.112 -3.392 -11.326 1.00 76.19 172 GLU A CA 1
ATOM 1387 C C . GLU A 1 172 ? 5.052 -4.316 -10.706 1.00 76.19 172 GLU A C 1
ATOM 1389 O O . GLU A 1 172 ? 4.377 -3.905 -9.760 1.00 76.19 172 GLU A O 1
ATOM 1394 N N . ASP A 1 173 ? 5.011 -5.592 -11.102 1.00 71.06 173 ASP A N 1
ATOM 1395 C CA . ASP A 1 173 ? 4.138 -6.604 -10.484 1.00 71.06 173 ASP A CA 1
ATOM 1396 C C . ASP A 1 173 ? 4.453 -6.808 -8.986 1.00 71.06 173 ASP A C 1
ATOM 1398 O O . ASP A 1 173 ? 3.560 -6.923 -8.145 1.00 71.06 173 ASP A O 1
ATOM 1402 N N . VAL A 1 174 ? 5.736 -6.779 -8.602 1.00 68.12 174 VAL A N 1
ATOM 1403 C CA . VAL A 1 174 ? 6.143 -6.835 -7.183 1.00 68.12 174 VAL A CA 1
ATOM 1404 C C . VAL A 1 174 ? 5.722 -5.575 -6.415 1.00 68.12 174 VAL A C 1
ATOM 1406 O O . VAL A 1 174 ? 5.393 -5.660 -5.231 1.00 68.12 174 VAL A O 1
ATOM 1409 N N . SER A 1 175 ? 5.703 -4.409 -7.066 1.00 67.69 175 SER A N 1
ATOM 1410 C CA . SER A 1 175 ? 5.226 -3.161 -6.457 1.00 67.69 175 SER A CA 1
ATOM 1411 C C . SER A 1 175 ? 3.729 -3.227 -6.140 1.00 67.69 175 SER A C 1
ATOM 1413 O O . SER A 1 175 ? 3.310 -2.804 -5.061 1.00 67.69 175 SER A O 1
ATOM 1415 N N . PHE A 1 176 ? 2.931 -3.840 -7.020 1.00 70.94 176 PHE A N 1
ATOM 1416 C CA . PHE A 1 176 ? 1.515 -4.109 -6.762 1.00 70.94 176 PHE A CA 1
ATOM 1417 C C . PHE A 1 176 ? 1.325 -4.976 -5.505 1.00 70.94 176 PHE A C 1
ATOM 1419 O O . PHE A 1 176 ? 0.585 -4.601 -4.596 1.00 70.94 176 PHE A O 1
ATOM 1426 N N . HIS A 1 177 ? 2.103 -6.055 -5.365 1.00 79.56 177 HIS A N 1
ATOM 1427 C CA . HIS A 1 177 ? 2.070 -6.897 -4.164 1.00 79.56 177 HIS A CA 1
ATOM 1428 C C . HIS A 1 177 ? 2.463 -6.160 -2.874 1.00 79.56 177 HIS A C 1
ATOM 1430 O O . HIS A 1 177 ? 1.977 -6.498 -1.793 1.00 79.56 177 HIS A O 1
ATOM 1436 N N . LEU A 1 178 ? 3.330 -5.147 -2.955 1.00 82.44 178 LEU A N 1
ATOM 1437 C CA . LEU A 1 178 ? 3.683 -4.324 -1.798 1.00 82.44 178 LEU A CA 1
ATOM 1438 C C . LEU A 1 178 ? 2.519 -3.423 -1.364 1.00 82.44 178 LEU A C 1
ATOM 1440 O O . LEU A 1 178 ? 2.300 -3.249 -0.164 1.00 82.44 178 LEU A O 1
ATOM 1444 N N . ILE A 1 179 ? 1.772 -2.864 -2.319 1.00 83.56 179 ILE A N 1
ATOM 1445 C CA . ILE A 1 179 ? 0.569 -2.072 -2.033 1.00 83.56 179 ILE A CA 1
ATOM 1446 C C . ILE A 1 179 ? -0.481 -2.955 -1.349 1.00 83.56 179 ILE A C 1
ATOM 1448 O O . ILE A 1 179 ? -0.960 -2.582 -0.278 1.00 83.56 179 ILE A O 1
ATOM 1452 N N . ASP A 1 180 ? -0.745 -4.152 -1.881 1.00 86.69 180 ASP A N 1
ATOM 1453 C CA . ASP A 1 180 ? -1.669 -5.123 -1.275 1.00 86.69 180 ASP A CA 1
ATOM 1454 C C . ASP A 1 180 ? -1.249 -5.501 0.152 1.00 86.69 180 ASP A C 1
ATOM 1456 O O . ASP A 1 180 ? -2.061 -5.545 1.083 1.00 86.69 180 ASP A O 1
ATOM 1460 N N . TYR A 1 181 ? 0.048 -5.747 0.352 1.00 86.75 181 TYR A N 1
ATOM 1461 C CA . TYR A 1 181 ? 0.602 -6.056 1.664 1.00 86.75 181 TYR A CA 1
ATOM 1462 C C . TYR A 1 181 ? 0.406 -4.902 2.656 1.00 86.75 181 TYR A C 1
ATOM 1464 O O . TYR A 1 181 ? -0.010 -5.123 3.798 1.00 86.75 181 TYR A O 1
ATOM 1472 N N . ASN A 1 182 ? 0.649 -3.664 2.222 1.00 91.50 182 ASN A N 1
ATOM 1473 C CA . ASN A 1 182 ? 0.425 -2.475 3.040 1.00 91.50 182 ASN A CA 1
ATOM 1474 C C . ASN A 1 182 ? -1.063 -2.287 3.368 1.00 91.50 182 ASN A C 1
ATOM 1476 O O . ASN A 1 182 ? -1.401 -1.992 4.516 1.00 91.50 182 ASN A O 1
ATOM 1480 N N . GLU A 1 183 ? -1.964 -2.513 2.409 1.00 92.44 183 GLU A N 1
ATOM 1481 C CA . GLU A 1 183 ? -3.408 -2.457 2.645 1.00 92.44 183 GLU A CA 1
ATOM 1482 C C . GLU A 1 183 ? -3.843 -3.503 3.683 1.00 92.44 183 GLU A C 1
ATOM 1484 O O . GLU A 1 183 ? -4.573 -3.193 4.632 1.00 92.44 183 GLU A O 1
ATOM 1489 N N . MET A 1 184 ? -3.338 -4.733 3.565 1.00 90.62 184 MET A N 1
ATOM 1490 C CA . MET A 1 184 ? -3.579 -5.793 4.539 1.00 90.62 184 MET A CA 1
ATOM 1491 C C . MET A 1 184 ? -3.080 -5.400 5.937 1.00 90.62 184 MET A C 1
ATOM 1493 O O . MET A 1 184 ? -3.803 -5.590 6.920 1.00 90.62 184 MET A O 1
ATOM 1497 N N . GLN A 1 185 ? -1.886 -4.810 6.052 1.00 95.25 185 GLN A N 1
ATOM 1498 C CA . GLN A 1 185 ? -1.370 -4.331 7.338 1.00 95.25 185 GLN A CA 1
ATOM 1499 C C . GLN A 1 185 ? -2.244 -3.230 7.945 1.00 95.25 185 GLN A C 1
ATOM 1501 O O . GLN A 1 185 ? -2.509 -3.248 9.152 1.00 95.25 185 GLN A O 1
ATOM 1506 N N . ILE A 1 186 ? -2.723 -2.290 7.127 1.00 95.81 186 ILE A N 1
ATOM 1507 C CA . ILE A 1 186 ? -3.624 -1.222 7.574 1.00 95.81 186 ILE A CA 1
ATOM 1508 C C . ILE A 1 186 ? -4.919 -1.829 8.121 1.00 95.81 186 ILE A C 1
ATOM 1510 O O . ILE A 1 186 ? -5.296 -1.527 9.257 1.00 95.81 186 ILE A O 1
ATOM 1514 N N . LYS A 1 187 ? -5.553 -2.744 7.376 1.00 95.06 187 LYS A N 1
ATOM 1515 C CA . LYS A 1 187 ? -6.766 -3.453 7.821 1.00 95.06 187 LYS A CA 1
ATOM 1516 C C . LYS A 1 187 ? -6.521 -4.234 9.110 1.00 95.06 187 LYS A C 1
ATOM 1518 O O . LYS A 1 187 ? -7.331 -4.178 10.034 1.00 95.06 187 LYS A O 1
ATOM 1523 N N . GLN A 1 188 ? -5.383 -4.917 9.228 1.00 95.00 188 GLN A N 1
ATOM 1524 C CA . GLN A 1 188 ? -5.029 -5.645 10.445 1.00 95.00 188 GLN A CA 1
ATOM 1525 C C . GLN A 1 188 ? -4.864 -4.700 11.643 1.00 95.00 188 GLN A C 1
ATOM 1527 O O . GLN A 1 188 ? -5.339 -5.005 12.738 1.00 95.00 188 GLN A O 1
ATOM 1532 N N . LYS A 1 189 ? -4.218 -3.545 11.454 1.00 97.06 189 LYS A N 1
ATOM 1533 C CA . LYS A 1 189 ? -4.044 -2.532 12.503 1.00 97.06 189 LYS A CA 1
ATOM 1534 C C . LYS A 1 189 ? -5.387 -1.940 12.939 1.00 97.06 189 LYS A C 1
ATOM 1536 O O . LYS A 1 189 ? -5.626 -1.810 14.138 1.00 97.06 189 LYS A O 1
ATOM 1541 N N . GLN A 1 190 ? -6.274 -1.645 11.990 1.00 96.69 190 GLN A N 1
ATOM 1542 C CA . GLN A 1 190 ? -7.638 -1.181 12.264 1.00 96.69 190 GLN A CA 1
ATOM 1543 C C . GLN A 1 190 ? -8.451 -2.234 13.032 1.00 96.69 190 GLN A C 1
ATOM 1545 O O . GLN A 1 190 ? -9.047 -1.912 14.057 1.00 96.69 190 GLN A O 1
ATOM 1550 N N . ASN A 1 191 ? -8.404 -3.501 12.610 1.00 97.00 191 ASN A N 1
ATOM 1551 C CA . ASN A 1 191 ? -9.088 -4.598 13.297 1.00 97.00 191 ASN A CA 1
ATOM 1552 C C . ASN A 1 191 ? -8.554 -4.825 14.711 1.00 97.00 191 ASN A C 1
ATOM 1554 O O . ASN A 1 191 ? -9.341 -5.035 15.629 1.00 97.00 191 ASN A O 1
ATOM 1558 N N . LYS A 1 192 ? -7.233 -4.740 14.916 1.00 97.00 192 LYS A N 1
ATOM 1559 C CA . LYS A 1 192 ? -6.639 -4.805 16.259 1.00 97.00 192 LYS A CA 1
ATOM 1560 C C . LYS A 1 192 ? -7.167 -3.683 17.151 1.00 97.00 192 LYS A C 1
ATOM 1562 O O . LYS A 1 192 ? -7.558 -3.970 18.275 1.00 97.00 192 LYS A O 1
ATOM 1567 N N . LYS A 1 193 ? -7.242 -2.448 16.641 1.00 97.00 193 LYS A N 1
ATOM 1568 C CA . LYS A 1 193 ? -7.813 -1.312 17.380 1.00 97.00 193 LYS A CA 1
ATOM 1569 C C . LYS A 1 193 ? -9.293 -1.538 17.720 1.00 97.00 193 LYS A C 1
ATOM 1571 O O . LYS A 1 193 ? -9.700 -1.373 18.863 1.00 97.00 193 LYS A O 1
ATOM 1576 N N . LEU A 1 194 ? -10.090 -2.002 16.759 1.00 97.69 194 LEU A N 1
ATOM 1577 C CA . LEU A 1 194 ? -11.500 -2.315 17.000 1.00 97.69 194 LEU A CA 1
ATOM 1578 C C . LEU A 1 194 ? -11.668 -3.431 18.045 1.00 97.69 194 LEU A C 1
ATOM 1580 O O . LEU A 1 194 ? -12.574 -3.372 18.875 1.00 97.69 194 LEU A O 1
ATOM 1584 N N . LEU A 1 195 ? -10.798 -4.444 18.017 1.00 97.06 195 LEU A N 1
ATOM 1585 C CA . LEU A 1 195 ? -10.797 -5.530 18.993 1.00 97.06 195 LEU A CA 1
ATOM 1586 C C . LEU A 1 195 ? -10.453 -5.016 20.397 1.00 97.06 195 LEU A C 1
ATOM 1588 O O . LEU A 1 195 ? -11.122 -5.397 21.356 1.00 97.06 195 LEU A O 1
ATOM 1592 N N . THR A 1 196 ? -9.452 -4.137 20.526 1.00 97.31 196 THR A N 1
ATOM 1593 C CA . THR A 1 196 ? -9.091 -3.537 21.820 1.00 97.31 196 THR A CA 1
ATOM 1594 C C . THR A 1 196 ? -10.215 -2.668 22.368 1.00 97.31 196 THR A C 1
ATOM 1596 O O . THR A 1 196 ? -10.548 -2.794 23.545 1.00 97.31 196 THR A O 1
ATOM 1599 N N . ASP A 1 197 ? -10.860 -1.866 21.518 1.00 96.81 197 ASP A N 1
ATOM 1600 C CA . ASP A 1 197 ? -11.964 -0.990 21.921 1.00 96.81 197 ASP A CA 1
ATOM 1601 C C . ASP A 1 197 ? -13.179 -1.817 22.380 1.00 96.81 197 ASP A C 1
ATOM 1603 O O . ASP A 1 197 ? -13.738 -1.579 23.453 1.00 96.81 197 ASP A O 1
ATOM 1607 N N . LYS A 1 198 ? -13.543 -2.867 21.626 1.00 97.19 198 LYS A N 1
ATOM 1608 C CA . LYS A 1 198 ? -14.606 -3.806 22.023 1.00 97.19 198 LYS A CA 1
ATOM 1609 C C . LYS A 1 198 ? -14.263 -4.554 23.311 1.00 97.19 198 LYS A C 1
ATOM 1611 O O . LYS A 1 198 ? -15.129 -4.713 24.165 1.00 97.19 198 LYS A O 1
ATOM 1616 N N . SER A 1 199 ? -13.016 -4.991 23.480 1.00 96.62 199 SER A N 1
ATOM 1617 C CA . SER A 1 199 ? -12.572 -5.660 24.707 1.00 96.62 199 SER A CA 1
ATOM 1618 C C . SER A 1 199 ? -12.661 -4.734 25.924 1.00 96.62 199 SER A C 1
ATOM 1620 O O . SER A 1 199 ? -13.075 -5.177 26.996 1.00 96.62 199 SER A O 1
ATOM 1622 N N . ALA A 1 200 ? -12.309 -3.454 25.773 1.00 96.06 200 ALA A N 1
ATOM 1623 C CA . ALA A 1 200 ? -12.444 -2.459 26.833 1.00 96.06 200 ALA A CA 1
ATOM 1624 C C . ALA A 1 200 ? -13.920 -2.214 27.193 1.00 96.06 200 ALA A C 1
ATOM 1626 O O . ALA A 1 200 ? -14.271 -2.203 28.373 1.00 96.06 200 ALA A O 1
ATOM 1627 N N . ALA A 1 201 ? -14.802 -2.108 26.194 1.00 96.50 201 ALA A N 1
ATOM 1628 C CA . ALA A 1 201 ? -16.243 -1.985 26.419 1.00 96.50 201 ALA A CA 1
ATOM 1629 C C . ALA A 1 201 ? -16.820 -3.205 27.162 1.00 96.50 201 ALA A C 1
ATOM 1631 O O . ALA A 1 201 ? -17.566 -3.048 28.129 1.00 96.50 201 ALA A O 1
ATOM 1632 N N . VAL A 1 202 ? -16.426 -4.425 26.776 1.00 97.12 202 VAL A N 1
ATOM 1633 C CA . VAL A 1 202 ? -16.826 -5.659 27.477 1.00 97.12 202 VAL A CA 1
ATOM 1634 C C . VAL A 1 202 ? -16.339 -5.658 28.928 1.00 97.12 202 VAL A C 1
ATOM 1636 O O . VAL A 1 202 ? -17.091 -6.047 29.822 1.00 97.12 202 VAL A O 1
ATOM 1639 N N . ALA A 1 203 ? -15.119 -5.183 29.196 1.00 96.38 203 ALA A N 1
ATOM 1640 C CA . ALA A 1 203 ? -14.607 -5.068 30.559 1.00 96.38 203 ALA A CA 1
ATOM 1641 C C . ALA A 1 203 ? -15.434 -4.087 31.412 1.00 96.38 203 ALA A C 1
ATOM 1643 O O . ALA A 1 203 ? -15.768 -4.405 32.555 1.00 96.38 203 ALA A O 1
ATOM 1644 N N . LEU A 1 204 ? -15.829 -2.936 30.855 1.00 96.62 204 LEU A N 1
ATOM 1645 C CA . LEU A 1 204 ? -16.701 -1.973 31.538 1.00 96.62 204 LEU A CA 1
ATOM 1646 C C . LEU A 1 204 ? -18.080 -2.564 31.842 1.00 96.62 204 LEU A C 1
ATOM 1648 O O . LEU A 1 204 ? -18.553 -2.464 32.976 1.00 96.62 204 LEU A O 1
ATOM 1652 N N . HIS A 1 205 ? -18.699 -3.234 30.865 1.00 96.62 205 HIS A N 1
ATOM 1653 C CA . HIS A 1 205 ? -19.971 -3.921 31.079 1.00 96.62 205 HIS A CA 1
ATOM 1654 C C . HIS A 1 205 ? -19.860 -4.998 32.156 1.00 96.62 205 HIS A C 1
ATOM 1656 O O . HIS A 1 205 ? -20.725 -5.062 33.023 1.00 96.62 205 HIS A O 1
ATOM 1662 N N . LYS A 1 206 ? -18.772 -5.780 32.169 1.00 97.75 206 LYS A N 1
ATOM 1663 C CA . LYS A 1 206 ? -18.524 -6.793 33.202 1.00 97.75 206 LYS A CA 1
ATOM 1664 C C . LYS A 1 206 ? -18.473 -6.181 34.606 1.00 97.75 206 LYS A C 1
ATOM 1666 O O . LYS A 1 206 ? -19.081 -6.715 35.531 1.00 97.75 206 LYS A O 1
ATOM 1671 N N . ILE A 1 207 ? -17.788 -5.047 34.768 1.00 96.56 207 ILE A N 1
ATOM 1672 C CA . ILE A 1 207 ? -17.736 -4.326 36.049 1.00 96.56 207 ILE A CA 1
ATOM 1673 C C . ILE A 1 207 ? -19.133 -3.831 36.447 1.00 96.56 207 ILE A C 1
ATOM 1675 O O . ILE A 1 207 ? -19.527 -3.983 37.602 1.00 96.56 207 ILE A O 1
ATOM 1679 N N . ALA A 1 208 ? -19.899 -3.265 35.510 1.00 95.81 208 ALA A N 1
ATOM 1680 C CA . ALA A 1 208 ? -21.257 -2.794 35.776 1.00 95.81 208 ALA A CA 1
ATOM 1681 C C . ALA A 1 208 ? -22.197 -3.941 36.187 1.00 95.81 208 ALA A C 1
ATOM 1683 O O . ALA A 1 208 ? -22.934 -3.808 37.163 1.00 95.81 208 ALA A O 1
ATOM 1684 N N . THR A 1 209 ? -22.126 -5.088 35.502 1.00 96.62 209 THR A N 1
ATOM 1685 C CA . THR A 1 209 ? -22.914 -6.276 35.857 1.00 96.62 209 THR A CA 1
ATOM 1686 C C . THR A 1 209 ? -22.523 -6.839 37.217 1.00 96.62 209 THR A C 1
ATOM 1688 O O . THR A 1 209 ? -23.400 -7.253 37.969 1.00 96.62 209 THR A O 1
ATOM 1691 N N . GLU A 1 210 ? -21.235 -6.816 37.574 1.00 96.94 210 GLU A N 1
ATOM 1692 C CA . GLU A 1 210 ? -20.786 -7.284 38.889 1.00 96.94 210 GLU A CA 1
ATOM 1693 C C . GLU A 1 210 ? -21.297 -6.366 40.007 1.00 96.94 210 GLU A C 1
ATOM 1695 O O . GLU A 1 210 ? -21.793 -6.849 41.021 1.00 96.94 210 GLU A O 1
ATOM 1700 N N . LYS A 1 211 ? -21.277 -5.043 39.799 1.00 96.00 211 LYS A N 1
ATOM 1701 C CA . LYS A 1 211 ? -21.877 -4.080 40.737 1.00 96.00 211 LYS A CA 1
ATOM 1702 C C . LYS A 1 211 ? -23.381 -4.300 40.903 1.00 96.00 211 LYS A C 1
ATOM 1704 O O . LYS A 1 211 ? -23.862 -4.343 42.030 1.00 96.00 211 LYS A O 1
ATOM 1709 N N . ALA A 1 212 ? -24.109 -4.485 39.800 1.00 95.62 212 ALA A N 1
ATOM 1710 C CA . ALA A 1 212 ? -25.543 -4.770 39.842 1.00 95.62 212 ALA A CA 1
ATOM 1711 C C . ALA A 1 212 ? -25.839 -6.085 40.585 1.00 95.62 212 ALA A C 1
ATOM 1713 O O . ALA A 1 212 ? -26.770 -6.168 41.387 1.00 95.62 212 ALA A O 1
ATOM 1714 N N . LYS A 1 213 ? -25.008 -7.111 40.377 1.00 97.25 213 LYS A N 1
ATOM 1715 C CA . LYS A 1 213 ? -25.101 -8.375 41.109 1.00 97.25 213 LYS A CA 1
ATOM 1716 C C . LYS A 1 213 ? -24.870 -8.173 42.609 1.00 97.25 213 LYS A C 1
ATOM 1718 O O . LYS A 1 213 ? -25.645 -8.692 43.405 1.00 97.25 213 LYS A O 1
ATOM 1723 N N . GLN A 1 214 ? -23.861 -7.395 42.999 1.00 96.19 214 GLN A N 1
ATOM 1724 C CA . GLN A 1 214 ? -23.601 -7.073 44.405 1.00 96.19 214 GLN A CA 1
ATOM 1725 C C . GLN A 1 214 ? -24.770 -6.319 45.051 1.00 96.19 214 GLN A C 1
ATOM 1727 O O . GLN A 1 214 ? -25.160 -6.674 46.159 1.00 96.19 214 GLN A O 1
ATOM 1732 N N . SER A 1 215 ? -25.382 -5.353 44.353 1.00 96.38 215 SER A N 1
ATOM 1733 C CA . SER A 1 215 ? -26.570 -4.657 44.870 1.00 96.38 215 SER A CA 1
ATOM 1734 C C . SER A 1 215 ? -27.787 -5.573 45.006 1.00 96.38 215 SER A C 1
ATOM 1736 O O . SER A 1 215 ? -28.568 -5.427 45.938 1.00 96.38 215 SER A O 1
ATOM 1738 N N . ILE A 1 216 ? -27.958 -6.548 44.107 1.00 96.25 216 ILE A N 1
ATOM 1739 C CA . ILE A 1 216 ? -29.031 -7.544 44.244 1.00 96.25 216 ILE A CA 1
ATOM 1740 C C . ILE A 1 216 ? -28.797 -8.396 45.492 1.00 96.25 216 ILE A C 1
ATOM 1742 O O . ILE A 1 216 ? -29.728 -8.611 46.261 1.00 96.25 216 ILE A O 1
ATOM 1746 N N . VAL A 1 217 ? -27.562 -8.844 45.722 1.00 97.00 217 VAL A N 1
ATOM 1747 C CA . VAL A 1 217 ? -27.218 -9.648 46.903 1.00 97.00 217 VAL A CA 1
ATOM 1748 C C . VAL A 1 217 ? -27.421 -8.854 48.196 1.00 97.00 217 VAL A C 1
ATOM 1750 O O . VAL A 1 217 ? -27.970 -9.394 49.155 1.00 97.00 217 VAL A O 1
ATOM 1753 N N . SER A 1 218 ? -27.046 -7.570 48.233 1.00 96.31 218 SER A N 1
ATOM 1754 C CA . SER A 1 218 ? -27.293 -6.734 49.414 1.00 96.31 218 SER A CA 1
ATOM 1755 C C . SER A 1 218 ? -28.791 -6.573 49.677 1.00 96.31 218 SER A C 1
ATOM 1757 O O . SER A 1 218 ? -29.237 -6.829 50.794 1.00 96.31 218 SER A O 1
ATOM 1759 N N . LEU A 1 219 ? -29.587 -6.266 48.646 1.00 95.62 219 LEU A N 1
ATOM 1760 C CA . LEU A 1 219 ? -31.044 -6.155 48.768 1.00 95.62 219 LEU A CA 1
ATOM 1761 C C . LEU A 1 219 ? -31.700 -7.474 49.199 1.00 95.62 219 LEU A C 1
ATOM 1763 O O . LEU A 1 219 ? -32.634 -7.463 49.995 1.00 95.62 219 LEU A O 1
ATOM 1767 N N . GLN A 1 220 ? -31.206 -8.618 48.718 1.00 96.75 220 GLN A N 1
ATOM 1768 C CA . GLN A 1 220 ? -31.669 -9.935 49.166 1.00 96.75 220 GLN A CA 1
ATOM 1769 C C . GLN A 1 220 ? -31.403 -10.146 50.659 1.00 96.75 220 GLN A C 1
ATOM 1771 O O . GLN A 1 220 ? -32.307 -10.571 51.376 1.00 96.75 220 GLN A O 1
ATOM 1776 N N . SER A 1 221 ? -30.208 -9.793 51.141 1.00 96.12 221 SER A N 1
ATOM 1777 C CA . SER A 1 221 ? -29.878 -9.903 52.567 1.00 96.12 221 SER A CA 1
ATOM 1778 C C . SER A 1 221 ? -30.739 -8.983 53.443 1.00 96.12 221 SER A C 1
ATOM 1780 O O . SER A 1 221 ? -31.221 -9.403 54.494 1.00 96.12 221 SER A O 1
ATOM 1782 N N . GLU A 1 222 ? -31.016 -7.755 52.990 1.00 96.00 222 GLU A N 1
ATOM 1783 C CA . GLU A 1 222 ? -31.915 -6.826 53.686 1.00 96.00 222 GLU A CA 1
ATOM 1784 C C . GLU A 1 222 ? -33.348 -7.366 53.744 1.00 96.00 222 GLU A C 1
ATOM 1786 O O . GLU A 1 222 ? -34.000 -7.307 54.790 1.00 96.00 222 GLU A O 1
ATOM 1791 N N . LEU A 1 223 ? -33.827 -7.949 52.642 1.00 96.06 223 LEU A N 1
ATOM 1792 C CA . LEU A 1 223 ? -35.144 -8.573 52.566 1.00 96.06 223 LEU A CA 1
ATOM 1793 C C . LEU A 1 223 ? -35.242 -9.762 53.531 1.00 96.06 223 LEU A C 1
ATOM 1795 O O . LEU A 1 223 ? -36.228 -9.874 54.258 1.00 96.06 223 LEU A O 1
ATOM 1799 N N . GLU A 1 224 ? -34.223 -10.620 53.605 1.00 95.94 224 GLU A N 1
ATOM 1800 C CA . GLU A 1 224 ? -34.184 -11.733 54.563 1.00 95.94 224 GLU A CA 1
ATOM 1801 C C . GLU A 1 224 ? -34.241 -11.250 56.018 1.00 95.94 224 GLU A C 1
ATOM 1803 O O . GLU A 1 224 ? -35.022 -11.782 56.816 1.00 95.94 224 GLU A O 1
ATOM 1808 N N . VAL A 1 225 ? -33.492 -10.196 56.358 1.00 95.62 225 VAL A N 1
ATOM 1809 C CA . VAL A 1 225 ? -33.539 -9.580 57.692 1.00 95.62 225 VAL A CA 1
ATOM 1810 C C . VAL A 1 225 ? -34.937 -9.033 57.986 1.00 95.62 225 VAL A C 1
ATOM 1812 O O . VAL A 1 225 ? -35.513 -9.363 59.026 1.00 95.62 225 VAL A O 1
ATOM 1815 N N . LEU A 1 226 ? -35.527 -8.254 57.076 1.00 94.50 226 LEU A N 1
ATOM 1816 C CA . LEU A 1 226 ? -36.880 -7.715 57.246 1.00 94.50 226 LEU A CA 1
ATOM 1817 C C . LEU A 1 226 ? -37.933 -8.821 57.371 1.00 94.50 226 LEU A C 1
ATOM 1819 O O . LEU A 1 226 ? -38.817 -8.727 58.220 1.00 94.50 226 LEU A O 1
ATOM 1823 N N . LYS A 1 227 ? -37.809 -9.897 56.590 1.00 95.00 227 LYS A N 1
ATOM 1824 C CA . LYS A 1 227 ? -38.694 -11.062 56.664 1.00 95.00 227 LYS A CA 1
ATOM 1825 C C . LYS A 1 227 ? -38.594 -11.752 58.024 1.00 95.00 227 LYS A C 1
ATOM 1827 O O . LYS A 1 227 ? -39.619 -12.055 58.627 1.00 95.00 227 LYS A O 1
ATOM 1832 N N . SER A 1 228 ? -37.381 -11.958 58.540 1.00 93.94 228 SER A N 1
ATOM 1833 C CA . SER A 1 228 ? -37.179 -12.545 59.874 1.00 93.94 228 SER A CA 1
ATOM 1834 C C . SER A 1 228 ? -37.762 -11.668 60.990 1.00 93.94 228 SER A C 1
ATOM 1836 O O . SER A 1 228 ? -38.382 -12.174 61.928 1.00 93.94 228 SER A O 1
ATOM 1838 N N . LYS A 1 229 ? -37.636 -10.341 60.857 1.00 94.19 229 LYS A N 1
ATOM 1839 C CA . LYS A 1 229 ? -38.220 -9.377 61.791 1.00 94.19 229 LYS A CA 1
ATOM 1840 C C . LYS A 1 229 ? -39.746 -9.406 61.743 1.00 94.19 229 LYS A C 1
ATOM 1842 O O . LYS A 1 229 ? -40.361 -9.442 62.802 1.00 94.19 229 LYS A O 1
ATOM 1847 N N . ALA A 1 230 ? -40.339 -9.467 60.550 1.00 93.31 230 ALA A N 1
ATOM 1848 C CA . ALA A 1 230 ? -41.785 -9.590 60.380 1.00 93.31 230 ALA A CA 1
ATOM 1849 C C . ALA A 1 230 ? -42.333 -10.844 61.080 1.00 93.31 230 ALA A C 1
ATOM 1851 O O . ALA A 1 230 ? -43.281 -10.736 61.850 1.00 93.31 230 ALA A O 1
ATOM 1852 N N . VAL A 1 231 ? -41.675 -11.999 60.913 1.00 94.69 231 VAL A N 1
ATOM 1853 C CA . VAL A 1 231 ? -42.041 -13.245 61.618 1.00 94.69 231 VAL A CA 1
ATOM 1854 C C . VAL A 1 231 ? -41.908 -13.094 63.141 1.00 94.69 231 VAL A C 1
ATOM 1856 O O . VAL A 1 231 ? -42.774 -13.531 63.897 1.00 94.69 231 VAL A O 1
ATOM 1859 N N . SER A 1 232 ? -40.839 -12.450 63.624 1.00 93.00 232 SER A N 1
ATOM 1860 C CA . SER A 1 232 ? -40.663 -12.190 65.061 1.00 93.00 232 SER A CA 1
ATOM 1861 C C . SER A 1 232 ? -41.755 -11.277 65.625 1.00 93.00 232 SER A C 1
ATOM 1863 O O . SER A 1 232 ? -42.243 -11.504 66.734 1.00 93.00 232 SER A O 1
ATOM 1865 N N . ASP A 1 233 ? -42.136 -10.242 64.880 1.00 92.44 233 ASP A N 1
ATOM 1866 C CA . ASP A 1 233 ? -43.162 -9.290 65.290 1.00 92.44 233 ASP A CA 1
ATOM 1867 C C . ASP A 1 233 ? -44.566 -9.911 65.233 1.00 92.44 233 ASP A C 1
ATOM 1869 O O . ASP A 1 233 ? -45.360 -9.668 66.142 1.00 92.44 233 ASP A O 1
ATOM 1873 N N . GLU A 1 234 ? -44.840 -10.793 64.268 1.00 93.00 234 GLU A N 1
ATOM 1874 C CA . GLU A 1 234 ? -46.056 -11.616 64.220 1.00 93.00 234 GLU A CA 1
ATOM 1875 C C . GLU A 1 234 ? -46.173 -12.503 65.470 1.00 93.00 234 GLU A C 1
ATOM 1877 O O . GLU A 1 234 ? -47.180 -12.446 66.174 1.00 93.00 234 GLU A O 1
ATOM 1882 N N . HIS A 1 235 ? -45.101 -13.201 65.858 1.00 93.75 235 HIS A N 1
ATOM 1883 C CA . HIS A 1 235 ? -45.086 -13.996 67.090 1.00 93.75 235 HIS A CA 1
ATOM 1884 C C . HIS A 1 235 ? -45.292 -13.138 68.359 1.00 93.75 235 HIS A C 1
ATOM 1886 O O . HIS A 1 235 ? -45.990 -13.536 69.296 1.00 93.75 235 HIS A O 1
ATOM 1892 N N . LYS A 1 236 ? -44.720 -11.924 68.419 1.00 91.75 236 LYS A N 1
ATOM 1893 C CA . LYS A 1 236 ? -44.972 -10.986 69.534 1.00 91.75 236 LYS A CA 1
ATOM 1894 C C . LYS A 1 236 ? -46.425 -10.516 69.564 1.00 91.75 236 LYS A C 1
ATOM 1896 O O . LYS A 1 236 ? -46.987 -10.378 70.653 1.00 91.75 236 LYS A O 1
ATOM 1901 N N . LEU A 1 237 ? -47.023 -10.251 68.403 1.00 89.31 237 LEU A N 1
ATOM 1902 C CA . LEU A 1 237 ? -48.435 -9.891 68.276 1.00 89.31 237 LEU A CA 1
ATOM 1903 C C . LEU A 1 237 ? -49.333 -11.045 68.727 1.00 89.31 237 LEU A C 1
ATOM 1905 O O . LEU A 1 237 ? -50.248 -10.822 69.519 1.00 89.31 237 LEU A O 1
ATOM 1909 N N . GLU A 1 238 ? -49.046 -12.282 68.325 1.00 93.00 238 GLU A N 1
ATOM 1910 C CA . GLU A 1 238 ? -49.762 -13.474 68.793 1.00 93.00 238 GLU A CA 1
ATOM 1911 C C . GLU A 1 238 ? -49.684 -13.633 70.318 1.00 93.00 238 GLU A C 1
ATOM 1913 O O . GLU A 1 238 ? -50.697 -13.848 70.986 1.00 93.00 238 GLU A O 1
ATOM 1918 N N . LEU A 1 239 ? -48.502 -13.458 70.916 1.00 91.56 239 LEU A N 1
ATOM 1919 C CA . LEU A 1 239 ? -48.350 -13.491 72.373 1.00 91.56 239 LEU A CA 1
ATOM 1920 C C . LEU A 1 239 ? -49.165 -12.389 73.064 1.00 91.56 239 LEU A C 1
ATOM 1922 O O . LEU A 1 239 ? -49.872 -12.662 74.039 1.00 91.56 239 LEU A O 1
ATOM 1926 N N . ARG A 1 240 ? -49.100 -11.151 72.557 1.00 87.75 240 ARG A N 1
ATOM 1927 C CA . ARG A 1 240 ? -49.864 -10.015 73.099 1.00 87.75 240 ARG A CA 1
ATOM 1928 C C . ARG A 1 240 ? -51.368 -10.220 72.969 1.00 87.75 240 ARG A C 1
ATOM 1930 O O . ARG A 1 240 ? -52.093 -9.973 73.931 1.00 87.75 240 ARG A O 1
ATOM 1937 N N . THR A 1 241 ? -51.842 -10.695 71.821 1.00 88.62 241 THR A N 1
ATOM 1938 C CA . THR A 1 241 ? -53.268 -10.965 71.587 1.00 88.62 241 THR A CA 1
ATOM 1939 C C . THR A 1 241 ? -53.780 -12.090 72.484 1.00 88.62 241 THR A C 1
ATOM 1941 O O . THR A 1 241 ? -54.838 -11.939 73.094 1.00 88.62 241 THR A O 1
ATOM 1944 N N . ASN A 1 242 ? -53.011 -13.167 72.668 1.00 90.69 242 ASN A N 1
ATOM 1945 C CA . ASN A 1 242 ? -53.352 -14.246 73.597 1.00 90.69 242 ASN A CA 1
ATOM 1946 C C . ASN A 1 242 ? -53.384 -13.775 75.058 1.00 90.69 242 ASN A C 1
ATOM 1948 O O . ASN A 1 242 ? -54.301 -14.130 75.800 1.00 90.69 242 ASN A O 1
ATOM 1952 N N . TYR A 1 243 ? -52.420 -12.951 75.478 1.00 89.44 243 TYR A N 1
ATOM 1953 C CA . TYR A 1 243 ? -52.409 -12.366 76.820 1.00 89.44 243 TYR A CA 1
ATOM 1954 C C . TYR A 1 243 ? -53.599 -11.420 77.041 1.00 89.44 243 TYR A C 1
ATOM 1956 O O . TYR A 1 243 ? -54.288 -11.520 78.054 1.00 89.44 243 TYR A O 1
ATOM 1964 N N . SER A 1 244 ? -53.891 -10.556 76.063 1.00 87.44 244 SER A N 1
ATOM 1965 C CA . SER A 1 244 ? -55.055 -9.664 76.078 1.00 87.44 244 SER A CA 1
ATOM 1966 C C . SER A 1 244 ? -56.363 -10.451 76.193 1.00 87.44 244 SER A C 1
ATOM 1968 O O . SER A 1 244 ? -57.195 -10.115 77.030 1.00 87.44 244 SER A O 1
ATOM 1970 N N . ARG A 1 245 ? -56.508 -11.548 75.435 1.00 89.38 245 ARG A N 1
ATOM 1971 C CA . ARG A 1 245 ? -57.676 -12.438 75.503 1.00 89.38 245 ARG A CA 1
ATOM 1972 C C . ARG A 1 245 ? -57.840 -13.065 76.891 1.00 89.38 245 ARG A C 1
ATOM 1974 O O . ARG A 1 245 ? -58.928 -13.014 77.447 1.00 89.38 245 ARG A O 1
ATOM 1981 N N . ARG A 1 246 ? -56.758 -13.581 77.491 1.00 90.44 246 ARG A N 1
ATOM 1982 C CA . ARG A 1 246 ? -56.794 -14.132 78.862 1.00 90.44 246 ARG A CA 1
ATOM 1983 C C . ARG A 1 246 ? -57.201 -13.087 79.901 1.00 90.44 246 ARG A C 1
ATOM 1985 O O . ARG A 1 246 ? -57.945 -13.409 80.821 1.00 90.44 246 ARG A O 1
ATOM 1992 N N . LEU A 1 247 ? -56.719 -11.850 79.769 1.00 85.81 247 LEU A N 1
ATOM 1993 C CA . LEU A 1 247 ? -57.140 -10.756 80.646 1.00 85.81 247 LEU A CA 1
ATOM 1994 C C . LEU A 1 247 ? -58.618 -10.409 80.449 1.00 85.81 247 LEU A C 1
ATOM 1996 O O . LEU A 1 247 ? -59.322 -10.258 81.442 1.00 85.81 247 LEU A O 1
ATOM 2000 N N . ASP A 1 248 ? -59.093 -10.328 79.203 1.00 87.56 248 ASP A N 1
ATOM 2001 C CA . ASP A 1 248 ? -60.514 -10.116 78.895 1.00 87.56 248 ASP A CA 1
ATOM 2002 C C . ASP A 1 248 ? -61.390 -11.213 79.535 1.00 87.56 248 ASP A C 1
ATOM 2004 O O . ASP A 1 248 ? -62.420 -10.904 80.137 1.00 87.56 248 ASP A O 1
ATOM 2008 N N . ASP A 1 249 ? -60.973 -12.481 79.469 1.00 90.38 249 ASP A N 1
ATOM 2009 C CA . ASP A 1 249 ? -61.705 -13.607 80.065 1.00 90.38 249 ASP A CA 1
ATOM 2010 C C . ASP A 1 249 ? -61.722 -13.546 81.603 1.00 90.38 249 ASP A C 1
ATOM 2012 O O . ASP A 1 249 ? -62.771 -13.748 82.218 1.00 90.38 249 ASP A O 1
ATOM 2016 N N . LEU A 1 250 ? -60.599 -13.192 82.241 1.00 89.44 250 LEU A N 1
ATOM 2017 C CA . LEU A 1 250 ? -60.533 -12.978 83.693 1.00 89.44 250 LEU A CA 1
ATOM 2018 C C . LEU A 1 250 ? -61.406 -11.802 84.144 1.00 89.44 250 LEU A C 1
ATOM 2020 O O . LEU A 1 250 ? -62.079 -11.896 85.171 1.00 89.44 250 LEU A O 1
ATOM 2024 N N . ILE A 1 251 ? -61.419 -10.706 83.381 1.00 88.06 251 ILE A N 1
ATOM 2025 C CA . ILE A 1 251 ? -62.283 -9.552 83.650 1.00 88.06 251 ILE A CA 1
ATOM 2026 C C . ILE A 1 251 ? -63.750 -9.980 83.586 1.00 88.06 251 ILE A C 1
ATOM 2028 O O . ILE A 1 251 ? -64.502 -9.659 84.502 1.00 88.06 251 ILE A O 1
ATOM 2032 N N . LYS A 1 252 ? -64.155 -10.738 82.558 1.00 89.12 252 LYS A N 1
ATOM 2033 C CA . LYS A 1 252 ? -65.528 -11.258 82.443 1.00 89.12 252 LYS A CA 1
ATOM 2034 C C . LYS A 1 252 ? -65.899 -12.169 83.613 1.00 89.12 252 LYS A C 1
ATOM 2036 O O . LYS A 1 252 ? -66.970 -11.998 84.184 1.00 89.12 252 LYS A O 1
ATOM 2041 N N . ALA A 1 253 ? -65.016 -13.089 84.006 1.00 89.75 253 ALA A N 1
ATOM 2042 C CA . ALA A 1 253 ? -65.252 -13.972 85.148 1.00 89.75 253 ALA A CA 1
ATOM 2043 C C . ALA A 1 253 ? -65.441 -13.179 86.453 1.00 89.75 253 ALA A C 1
ATOM 2045 O O . ALA A 1 253 ? -66.397 -13.413 87.188 1.00 89.75 253 ALA A O 1
ATOM 2046 N N . LYS A 1 254 ? -64.587 -12.178 86.711 1.00 88.12 254 LYS A N 1
ATOM 2047 C CA . LYS A 1 254 ? -64.722 -11.298 87.884 1.00 88.12 254 LYS A CA 1
ATOM 2048 C C . LYS A 1 254 ? -65.951 -10.393 87.825 1.00 88.12 254 LYS A C 1
ATOM 2050 O O . LYS A 1 254 ? -66.548 -10.128 88.861 1.00 88.12 254 LYS A O 1
ATOM 2055 N N . GLN A 1 255 ? -66.358 -9.940 86.642 1.00 86.12 255 GLN A N 1
ATOM 2056 C CA . GLN A 1 255 ? -67.622 -9.222 86.470 1.00 86.12 255 GLN A CA 1
ATOM 2057 C C . GLN A 1 255 ? -68.819 -10.103 86.826 1.00 86.12 255 GLN A C 1
ATOM 2059 O O . GLN A 1 255 ? -69.759 -9.610 87.443 1.00 86.12 255 GLN A O 1
ATOM 2064 N N . GLU A 1 256 ? -68.784 -11.387 86.472 1.00 87.75 256 GLU A N 1
ATOM 2065 C CA . GLU A 1 256 ? -69.841 -12.331 86.831 1.00 87.75 256 GLU A CA 1
ATOM 2066 C C . GLU A 1 256 ? -69.868 -12.614 88.341 1.00 87.75 256 GLU A C 1
ATOM 2068 O O . GLU A 1 256 ? -70.935 -12.549 88.943 1.00 87.75 256 GLU A O 1
ATOM 2073 N N . GLU A 1 257 ? -68.707 -12.795 88.986 1.00 85.75 257 GLU A N 1
ATOM 2074 C CA . GLU A 1 257 ? -68.614 -12.888 90.456 1.00 85.75 257 GLU A CA 1
ATOM 2075 C C . GLU A 1 257 ? -69.222 -11.656 91.146 1.00 85.75 257 GLU A C 1
ATOM 2077 O O . GLU A 1 257 ? -69.992 -11.790 92.095 1.00 85.75 257 GLU A O 1
ATOM 2082 N N . VAL A 1 258 ? -68.932 -10.451 90.644 1.00 85.31 258 VAL A N 1
ATOM 2083 C CA . VAL A 1 258 ? -69.512 -9.208 91.174 1.00 85.31 258 VAL A CA 1
ATOM 2084 C C . VAL A 1 258 ? -71.030 -9.165 90.980 1.00 85.31 258 VAL A C 1
ATOM 2086 O O . VAL A 1 258 ? -71.734 -8.676 91.862 1.00 85.31 258 VAL A O 1
ATOM 2089 N N . LYS A 1 259 ? -71.567 -9.670 89.861 1.00 85.75 259 LYS A N 1
ATOM 2090 C CA . LYS A 1 259 ? -73.025 -9.753 89.664 1.00 85.75 259 LYS A CA 1
ATOM 2091 C C . LYS A 1 259 ? -73.676 -10.698 90.670 1.00 85.75 259 LYS A C 1
ATOM 2093 O O . LYS A 1 259 ? -74.688 -10.318 91.249 1.00 85.75 259 LYS A O 1
ATOM 2098 N N . ILE A 1 260 ? -73.083 -11.871 90.898 1.00 85.88 260 ILE A N 1
ATOM 2099 C CA . ILE A 1 260 ? -73.581 -12.858 91.867 1.00 85.88 260 ILE A CA 1
ATOM 2100 C C . ILE A 1 260 ? -73.563 -12.264 93.282 1.00 85.88 260 ILE A C 1
ATOM 2102 O O . ILE A 1 260 ? -74.586 -12.265 93.963 1.00 85.88 260 ILE A O 1
ATOM 2106 N N . GLN A 1 261 ? -72.451 -11.647 93.691 1.00 82.50 261 GLN A N 1
ATOM 2107 C CA . GLN A 1 261 ? -72.347 -10.991 95.001 1.00 82.50 261 GLN A CA 1
ATOM 2108 C C . GLN A 1 261 ? -73.329 -9.821 95.154 1.00 82.50 261 GLN A C 1
ATOM 2110 O O . GLN A 1 261 ? -73.845 -9.578 96.241 1.00 82.50 261 GLN A O 1
ATOM 2115 N N . LYS A 1 262 ? -73.635 -9.094 94.072 1.00 82.44 262 LYS A N 1
ATOM 2116 C CA . LYS A 1 262 ? -74.681 -8.061 94.084 1.00 82.44 262 LYS A CA 1
ATOM 2117 C C . LYS A 1 262 ? -76.084 -8.637 94.234 1.00 82.44 262 LYS A C 1
ATOM 2119 O O . LYS A 1 262 ? -76.880 -8.030 94.946 1.00 82.44 262 LYS A O 1
ATOM 2124 N N . SER A 1 263 ? -76.403 -9.757 93.580 1.00 80.38 263 SER A N 1
ATOM 2125 C CA . SER A 1 263 ? -77.684 -10.436 93.812 1.00 80.38 263 SER A CA 1
ATOM 2126 C C . SER A 1 263 ? -77.784 -10.953 95.244 1.00 80.38 263 SER A C 1
ATOM 2128 O O . SER A 1 263 ? -78.792 -10.701 95.888 1.00 80.38 263 SER A O 1
ATOM 2130 N N . GLU A 1 264 ? -76.714 -11.540 95.788 1.00 81.06 264 GLU A N 1
ATOM 2131 C CA . GLU A 1 264 ? -76.659 -11.977 97.190 1.00 81.06 264 GLU A CA 1
ATOM 2132 C C . GLU A 1 264 ? -76.843 -10.803 98.161 1.00 81.06 264 GLU A C 1
ATOM 2134 O O . GLU A 1 264 ? -77.586 -10.916 99.132 1.00 81.06 264 GLU A O 1
ATOM 2139 N N . LEU A 1 265 ? -76.221 -9.651 97.885 1.00 78.25 265 LEU A N 1
ATOM 2140 C CA . LEU A 1 265 ? -76.417 -8.429 98.666 1.00 78.25 265 LEU A CA 1
ATOM 2141 C C . LEU A 1 265 ? -77.871 -7.950 98.609 1.00 78.25 265 LEU A C 1
ATOM 2143 O O . LEU A 1 265 ? -78.424 -7.557 99.633 1.00 78.25 265 LEU A O 1
ATOM 2147 N N . ASN A 1 266 ? -78.488 -7.972 97.426 1.00 79.69 266 ASN A N 1
ATOM 2148 C CA . ASN A 1 266 ? -79.874 -7.550 97.232 1.00 79.69 266 ASN A CA 1
ATOM 2149 C C . ASN A 1 266 ? -80.853 -8.486 97.963 1.00 79.69 266 ASN A C 1
ATOM 2151 O O . ASN A 1 266 ? -81.758 -8.016 98.650 1.00 79.69 266 ASN A O 1
ATOM 2155 N N . ASP A 1 267 ? -80.620 -9.798 97.899 1.00 76.38 267 ASP A N 1
ATOM 2156 C CA . ASP A 1 267 ? -81.395 -10.809 98.624 1.00 76.38 267 ASP A CA 1
ATOM 2157 C C . ASP A 1 267 ? -81.219 -10.663 100.146 1.00 76.38 267 ASP A C 1
ATOM 2159 O O . ASP A 1 267 ? -82.185 -10.746 100.909 1.00 76.38 267 ASP A O 1
ATOM 2163 N N . GLN A 1 268 ? -80.000 -10.362 100.612 1.00 72.12 268 GLN A N 1
ATOM 2164 C CA . GLN A 1 268 ? -79.733 -10.057 102.020 1.00 72.12 268 GLN A CA 1
ATOM 2165 C C . GLN A 1 268 ? -80.408 -8.754 102.473 1.00 72.12 268 GLN A C 1
ATOM 2167 O O . GLN A 1 268 ? -80.964 -8.718 103.571 1.00 72.12 268 GLN A O 1
ATOM 2172 N N . GLN A 1 269 ? -80.424 -7.710 101.639 1.00 69.75 269 GLN A N 1
ATOM 2173 C CA . GLN A 1 269 ? -81.132 -6.454 101.909 1.00 69.75 269 GLN A CA 1
ATOM 2174 C C . GLN A 1 269 ? -82.648 -6.651 102.013 1.00 69.75 269 GLN A C 1
ATOM 2176 O O . GLN A 1 269 ? -83.255 -6.122 102.945 1.00 69.75 269 GLN A O 1
ATOM 2181 N N . LEU A 1 270 ? -83.242 -7.442 101.113 1.00 65.06 270 LEU A N 1
ATOM 2182 C CA . LEU A 1 270 ? -84.651 -7.843 101.174 1.00 65.06 270 LEU A CA 1
ATOM 2183 C C . LEU A 1 270 ? -84.938 -8.615 102.471 1.00 65.06 270 LEU A C 1
ATOM 2185 O O . LEU A 1 270 ? -85.839 -8.240 103.216 1.00 65.06 270 LEU A O 1
ATOM 2189 N N . SER A 1 271 ? -84.088 -9.585 102.832 1.00 63.28 271 SER A N 1
ATOM 2190 C CA . SER A 1 271 ? -84.244 -10.357 104.077 1.00 63.28 271 SER A CA 1
ATOM 2191 C C . SER A 1 271 ? -84.129 -9.507 105.356 1.00 63.28 271 SER A C 1
ATOM 2193 O O . SER A 1 271 ? -84.868 -9.722 106.315 1.00 63.28 271 SER A O 1
ATOM 2195 N N . CYS A 1 272 ? -83.244 -8.503 105.374 1.00 60.44 272 CYS A N 1
ATOM 2196 C CA . CYS A 1 272 ? -83.100 -7.557 106.484 1.00 60.44 272 CYS A CA 1
ATOM 2197 C C . CYS A 1 272 ? -84.275 -6.568 106.563 1.00 60.44 272 CYS A C 1
ATOM 2199 O O . CYS A 1 272 ? -84.632 -6.134 107.659 1.00 60.44 272 CYS A O 1
ATOM 2201 N N . SER A 1 273 ? -84.877 -6.211 105.423 1.00 59.12 273 SER A N 1
ATOM 2202 C CA . SER A 1 273 ? -86.081 -5.375 105.360 1.00 59.12 273 SER A CA 1
ATOM 2203 C C . SER A 1 273 ? -87.328 -6.136 105.829 1.00 59.12 273 SER A C 1
ATOM 2205 O O . SER A 1 273 ? -88.159 -5.560 106.530 1.00 59.12 273 SER A O 1
ATOM 2207 N N . ASP A 1 274 ? -87.429 -7.430 105.516 1.00 56.94 274 ASP A N 1
ATOM 2208 C CA . ASP A 1 274 ? -88.531 -8.298 105.950 1.00 56.94 274 ASP A CA 1
ATOM 2209 C C . ASP A 1 274 ? -88.462 -8.608 107.459 1.00 56.94 274 ASP A C 1
ATOM 2211 O O . ASP A 1 274 ? -89.480 -8.585 108.155 1.00 56.94 274 A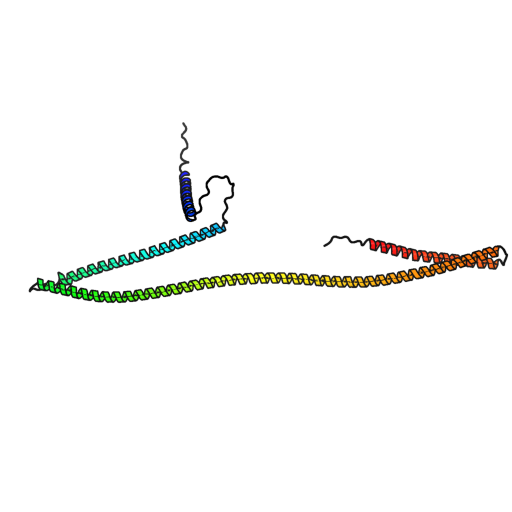SP A O 1
ATOM 2215 N N . GLN A 1 275 ? -87.259 -8.807 108.016 1.00 54.12 275 GLN A N 1
ATOM 2216 C CA . GLN A 1 275 ? -87.061 -8.994 109.465 1.00 54.12 275 GLN A CA 1
ATOM 2217 C C . GLN A 1 275 ? -87.228 -7.708 110.289 1.00 54.12 275 GLN A C 1
ATOM 2219 O O . GLN A 1 275 ? -87.506 -7.781 111.485 1.00 54.12 275 GLN A O 1
ATOM 2224 N N . ALA A 1 276 ? -87.133 -6.526 109.673 1.00 53.25 276 ALA A N 1
ATOM 2225 C CA . ALA A 1 276 ? -87.452 -5.268 110.348 1.00 53.25 276 ALA A CA 1
ATOM 2226 C C . ALA A 1 276 ? -88.957 -5.125 110.668 1.00 53.25 276 ALA A C 1
ATOM 2228 O O . ALA A 1 276 ? -89.315 -4.312 111.520 1.00 53.25 276 ALA A O 1
ATOM 2229 N N . GLN A 1 277 ? -89.835 -5.915 110.026 1.00 50.56 277 GLN A N 1
ATOM 2230 C CA . GLN A 1 277 ? -91.284 -5.915 110.279 1.00 50.56 277 GLN A CA 1
ATOM 2231 C C . GLN A 1 277 ? -91.779 -7.036 111.213 1.00 50.56 277 GLN A C 1
ATOM 2233 O O . GLN A 1 277 ? -92.879 -6.924 111.752 1.00 50.56 277 GLN A O 1
ATOM 2238 N N . GLY A 1 278 ? -90.983 -8.080 111.467 1.00 48.41 278 GLY A N 1
ATOM 2239 C CA . GLY A 1 278 ? -91.328 -9.186 112.369 1.00 48.41 278 GLY A CA 1
ATOM 2240 C C . GLY A 1 278 ? -90.192 -9.465 113.347 1.00 48.41 278 GLY A C 1
ATOM 2241 O O . GLY A 1 278 ? -89.300 -10.242 113.031 1.00 48.41 278 GLY A O 1
ATOM 2242 N N . GLY A 1 279 ? -90.213 -8.797 114.505 1.00 55.06 279 GLY A N 1
ATOM 2243 C CA . GLY A 1 279 ? -89.062 -8.651 115.404 1.00 55.06 279 GLY A CA 1
ATOM 2244 C C . GLY A 1 279 ? -88.320 -9.943 115.787 1.00 55.06 279 GLY A C 1
ATOM 2245 O O . GLY A 1 279 ? -88.895 -10.793 116.471 1.00 55.06 279 GLY A O 1
ATOM 2246 N N . PRO A 1 280 ? -87.018 -10.039 115.451 1.00 54.84 280 PRO A N 1
ATOM 2247 C CA . PRO A 1 280 ? -86.078 -10.991 116.029 1.00 54.84 280 PRO A CA 1
ATOM 2248 C C . PRO A 1 280 ? -84.920 -10.284 116.778 1.00 54.84 280 PRO A C 1
ATOM 2250 O O . PRO A 1 280 ? -84.808 -9.059 116.800 1.00 54.84 280 PRO A O 1
ATOM 2253 N N . ASP A 1 281 ? -84.073 -11.087 117.427 1.00 60.22 281 ASP A N 1
ATOM 2254 C CA . ASP A 1 281 ? -82.961 -10.709 118.316 1.00 60.22 281 ASP A CA 1
ATOM 2255 C C . ASP A 1 281 ? -82.018 -9.616 117.750 1.00 60.22 281 ASP A C 1
ATOM 2257 O O . ASP A 1 281 ? -81.428 -9.759 116.676 1.00 60.22 281 ASP A O 1
ATOM 2261 N N . VAL A 1 282 ? -81.839 -8.527 118.513 1.00 66.81 282 VAL A N 1
ATOM 2262 C CA . VAL A 1 282 ? -81.079 -7.315 118.133 1.00 66.81 282 VAL A CA 1
ATOM 2263 C C . VAL A 1 282 ? -79.635 -7.642 117.742 1.00 66.81 282 VAL A C 1
ATOM 2265 O O . VAL A 1 282 ? -79.079 -7.013 116.840 1.00 66.81 282 VAL A O 1
ATOM 2268 N N . MET A 1 283 ? -79.030 -8.643 118.388 1.00 70.81 283 MET A N 1
ATOM 2269 C CA . MET A 1 283 ? -77.652 -9.043 118.106 1.00 70.81 283 MET A CA 1
ATOM 2270 C C . MET A 1 283 ? -77.506 -9.659 116.706 1.00 70.81 283 MET A C 1
ATOM 2272 O O . MET A 1 283 ? -76.549 -9.355 115.995 1.00 70.81 283 MET A O 1
ATOM 2276 N N . GLN A 1 284 ? -78.479 -10.467 116.271 1.00 69.81 284 GLN A N 1
ATOM 2277 C CA . GLN A 1 284 ? -78.461 -11.095 114.946 1.00 69.81 284 GLN A CA 1
ATOM 2278 C C . GLN A 1 284 ? -78.603 -10.059 113.828 1.00 69.81 284 GLN A C 1
ATOM 2280 O O . GLN A 1 284 ? -77.890 -10.135 112.829 1.00 69.81 284 GLN A O 1
ATOM 2285 N N . TYR A 1 285 ? -79.450 -9.044 114.016 1.00 72.56 285 TYR A N 1
ATOM 2286 C CA . TYR A 1 285 ? -79.604 -7.953 113.051 1.00 72.56 285 TYR A CA 1
ATOM 2287 C C . TYR A 1 285 ? -78.322 -7.118 112.897 1.00 72.56 285 TYR A C 1
ATOM 2289 O O . TYR A 1 285 ? -77.944 -6.759 111.781 1.00 72.56 285 TYR A O 1
ATOM 2297 N N . ILE A 1 286 ? -77.620 -6.831 114.000 1.00 77.69 286 ILE A N 1
ATOM 2298 C CA . ILE A 1 286 ? -76.352 -6.085 113.968 1.00 77.69 286 ILE A CA 1
ATOM 2299 C C . ILE A 1 286 ? -75.266 -6.880 113.231 1.00 77.69 286 ILE A C 1
ATOM 2301 O O . ILE A 1 286 ? -74.588 -6.311 112.376 1.00 77.69 286 ILE A O 1
ATOM 2305 N N . LEU A 1 287 ? -75.134 -8.183 113.506 1.00 79.44 287 LEU A N 1
ATOM 2306 C CA . LEU A 1 287 ? -74.171 -9.059 112.824 1.00 79.44 287 LEU A CA 1
ATOM 2307 C C . LEU A 1 287 ? -74.472 -9.175 111.324 1.00 79.44 287 LEU A C 1
ATOM 2309 O O . LEU A 1 287 ? -73.586 -8.962 110.501 1.00 79.44 287 LEU A O 1
ATOM 2313 N N . ARG A 1 288 ? -75.739 -9.394 110.957 1.00 72.88 288 ARG A N 1
ATOM 2314 C CA . ARG A 1 288 ? -76.185 -9.462 109.556 1.00 72.88 288 ARG A CA 1
ATOM 2315 C C . ARG A 1 288 ? -75.913 -8.162 108.795 1.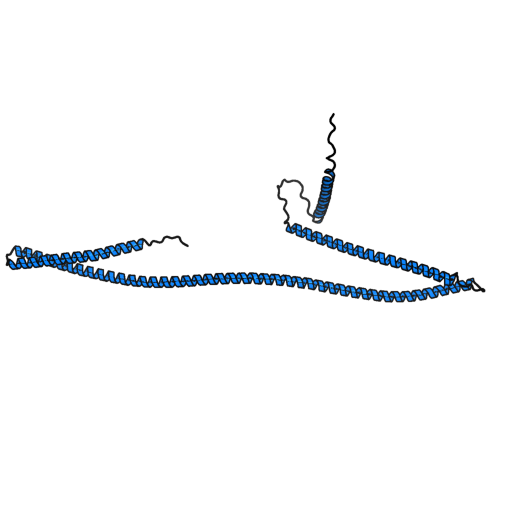00 72.88 288 ARG A C 1
ATOM 2317 O O . ARG A 1 288 ? -75.525 -8.174 107.630 1.00 72.88 288 ARG A O 1
ATOM 2324 N N . LYS A 1 289 ? -76.102 -7.017 109.457 1.00 78.06 289 LYS A N 1
ATOM 2325 C CA . LYS A 1 289 ? -75.835 -5.697 108.878 1.00 78.06 289 LYS A CA 1
ATOM 2326 C C . LYS A 1 289 ? -74.336 -5.418 108.744 1.00 78.06 289 LYS A C 1
ATOM 2328 O O . LYS A 1 289 ? -73.944 -4.771 107.776 1.00 78.06 289 LYS A O 1
ATOM 2333 N N . ALA A 1 290 ? -73.510 -5.910 109.668 1.00 81.31 290 ALA A N 1
ATOM 2334 C CA . ALA A 1 290 ? -72.054 -5.860 109.552 1.00 81.31 290 ALA A CA 1
ATOM 2335 C C . ALA A 1 290 ? -71.560 -6.693 108.354 1.00 81.31 290 ALA A C 1
ATOM 2337 O O . ALA A 1 290 ? -70.853 -6.150 107.509 1.00 81.31 290 ALA A O 1
ATOM 2338 N N . GLU A 1 291 ? -72.036 -7.936 108.206 1.00 81.44 291 GLU A N 1
ATOM 2339 C CA . GLU A 1 291 ? -71.756 -8.794 107.039 1.00 81.44 291 GLU A CA 1
ATOM 2340 C C . GLU A 1 291 ? -72.147 -8.107 105.720 1.00 81.44 291 GLU A C 1
ATOM 2342 O O . GLU A 1 291 ? -71.382 -8.107 104.757 1.00 81.44 291 GLU A O 1
ATOM 2347 N N . MET A 1 292 ? -73.314 -7.456 105.681 1.00 79.75 292 MET A N 1
ATOM 2348 C CA . MET A 1 292 ? -73.774 -6.713 104.505 1.00 79.75 292 MET A CA 1
ATOM 2349 C C . MET A 1 292 ? -72.839 -5.543 104.152 1.00 79.75 292 MET A C 1
ATOM 2351 O O . MET A 1 292 ? -72.562 -5.315 102.973 1.00 79.75 292 MET A O 1
ATOM 2355 N N . TYR A 1 293 ? -72.350 -4.789 105.143 1.00 82.56 293 TYR A N 1
ATOM 2356 C CA . TYR A 1 293 ? -71.405 -3.693 104.901 1.00 82.56 293 TYR A CA 1
ATOM 2357 C C . TYR A 1 293 ? -70.043 -4.200 104.420 1.00 82.56 293 TYR A C 1
ATOM 2359 O O . TYR A 1 293 ? -69.495 -3.619 103.482 1.00 82.56 293 TYR A O 1
ATOM 2367 N N . GLU A 1 294 ? -69.533 -5.290 104.996 1.00 84.56 294 GLU A N 1
ATOM 2368 C CA . GLU A 1 294 ? -68.298 -5.938 104.539 1.00 84.56 294 GLU A CA 1
ATOM 2369 C C . GLU A 1 294 ? -68.436 -6.428 103.092 1.00 84.56 294 GLU A C 1
ATOM 2371 O O . GLU A 1 294 ? -67.586 -6.138 102.248 1.00 84.56 294 GLU A O 1
ATOM 2376 N N . LEU A 1 295 ? -69.556 -7.078 102.756 1.00 81.75 295 LEU A N 1
ATOM 2377 C CA . LEU A 1 295 ? -69.842 -7.531 101.394 1.00 81.75 295 LEU A CA 1
ATOM 2378 C C . LEU A 1 295 ? -69.955 -6.347 100.416 1.00 81.75 295 LEU A C 1
ATOM 2380 O O . LEU A 1 295 ? -69.428 -6.395 99.302 1.00 81.75 295 LEU A O 1
ATOM 2384 N N . GLN A 1 296 ? -70.582 -5.244 100.838 1.00 84.00 296 GLN A N 1
ATOM 2385 C CA . GLN A 1 296 ? -70.686 -4.016 100.047 1.00 84.00 296 GLN A CA 1
ATOM 2386 C C . GLN A 1 296 ? -69.315 -3.368 99.798 1.00 84.00 296 GLN A C 1
ATOM 2388 O O . GLN A 1 296 ? -69.060 -2.839 98.711 1.00 84.00 296 GLN A O 1
ATOM 2393 N N . GLU A 1 297 ? -68.428 -3.391 100.790 1.00 85.56 297 GLU A N 1
ATOM 2394 C CA . GLU A 1 297 ? -67.058 -2.899 100.666 1.00 85.56 297 GLU A CA 1
ATOM 2395 C C . GLU A 1 297 ? -66.217 -3.798 99.746 1.00 85.56 297 GLU A C 1
ATOM 2397 O O . GLU A 1 297 ? -65.492 -3.294 98.876 1.00 85.56 297 GLU A O 1
ATOM 2402 N N . CYS A 1 298 ? -66.382 -5.120 99.846 1.00 85.50 298 CYS A N 1
ATOM 2403 C CA . CYS A 1 298 ? -65.779 -6.086 98.931 1.00 85.50 298 CYS A CA 1
ATOM 2404 C C . CYS A 1 298 ? -66.218 -5.852 97.479 1.00 85.50 298 CYS A C 1
ATOM 2406 O O . CYS A 1 298 ? -65.358 -5.753 96.600 1.00 85.50 298 CYS A O 1
ATOM 2408 N N . ILE A 1 299 ? -67.520 -5.675 97.224 1.00 85.56 299 ILE A N 1
ATOM 2409 C CA . ILE A 1 299 ? -68.060 -5.391 95.884 1.00 85.56 299 ILE A CA 1
ATOM 2410 C C . ILE A 1 299 ? -67.460 -4.100 95.320 1.00 85.56 299 ILE A C 1
ATOM 2412 O O . ILE A 1 299 ? -66.890 -4.123 94.230 1.00 85.56 299 ILE A O 1
ATOM 2416 N N . LYS A 1 300 ? -67.493 -2.992 96.074 1.00 86.56 300 LYS A N 1
ATOM 2417 C CA . LYS A 1 300 ? -66.915 -1.706 95.632 1.00 86.56 300 LYS A CA 1
ATOM 2418 C C . LYS A 1 300 ? -65.426 -1.826 95.307 1.00 86.56 300 LYS A C 1
ATOM 2420 O O . LYS A 1 300 ? -64.933 -1.224 94.350 1.00 86.56 300 LYS A O 1
ATOM 2425 N N . THR A 1 301 ? -64.697 -2.612 96.096 1.00 87.12 301 THR A N 1
ATOM 2426 C CA . THR A 1 301 ? -63.269 -2.858 95.880 1.00 87.12 301 THR A CA 1
ATOM 2427 C C . THR A 1 301 ? -63.024 -3.672 94.609 1.00 87.12 301 THR A C 1
ATOM 2429 O O . THR A 1 301 ? -62.096 -3.365 93.855 1.00 87.12 301 THR A O 1
ATOM 2432 N N . LEU A 1 302 ? -63.845 -4.690 94.341 1.00 85.50 302 LEU A N 1
ATOM 2433 C CA . LEU A 1 302 ? -63.759 -5.506 93.128 1.00 85.50 302 LEU A CA 1
ATOM 2434 C C . LEU A 1 302 ? -64.151 -4.718 91.873 1.00 85.50 302 LEU A C 1
ATOM 2436 O O . LEU A 1 302 ? -63.432 -4.781 90.878 1.00 85.50 302 LEU A O 1
ATOM 2440 N N . GLU A 1 303 ? -65.208 -3.910 91.930 1.00 84.62 303 GLU A N 1
ATOM 2441 C CA . GLU A 1 303 ? -65.624 -3.024 90.836 1.00 84.62 303 GLU A CA 1
ATOM 2442 C C . GLU A 1 303 ? -64.532 -2.025 90.467 1.00 84.62 303 GLU A C 1
ATOM 2444 O O . GLU A 1 303 ? -64.149 -1.924 89.303 1.00 84.62 303 GLU A O 1
ATOM 2449 N N . ARG A 1 304 ? -63.940 -1.357 91.464 1.00 87.94 304 ARG A N 1
ATOM 2450 C CA . ARG A 1 304 ? -62.835 -0.424 91.224 1.00 87.94 304 ARG A CA 1
ATOM 2451 C C . ARG A 1 304 ? -61.633 -1.119 90.581 1.00 87.94 304 ARG A C 1
ATOM 2453 O O . ARG A 1 304 ? -60.989 -0.541 89.708 1.00 87.94 304 ARG A O 1
ATOM 2460 N N . LYS A 1 305 ? -61.323 -2.358 90.980 1.00 88.44 305 LYS A N 1
ATOM 2461 C CA . LYS A 1 305 ? -60.251 -3.156 90.357 1.00 88.44 305 LYS A CA 1
ATOM 2462 C C . LYS A 1 305 ? -60.582 -3.505 88.903 1.00 88.44 305 LYS A C 1
ATOM 2464 O O . LYS A 1 305 ? -59.713 -3.360 88.044 1.00 88.44 305 LYS A O 1
ATOM 2469 N N . ILE A 1 306 ? -61.819 -3.912 88.618 1.00 87.19 306 ILE A N 1
ATOM 2470 C CA . ILE A 1 306 ? -62.299 -4.195 87.257 1.00 87.19 306 ILE A CA 1
ATOM 2471 C C . ILE A 1 306 ? -62.230 -2.938 86.384 1.00 87.19 306 ILE A C 1
ATOM 2473 O O . ILE A 1 306 ? -61.740 -3.013 85.259 1.00 87.19 306 ILE A O 1
ATOM 2477 N N . ASP A 1 307 ? -62.644 -1.783 86.897 1.00 86.50 307 ASP A N 1
ATOM 2478 C CA . ASP A 1 307 ? -62.631 -0.522 86.153 1.00 86.50 307 ASP A CA 1
ATOM 2479 C C . ASP A 1 307 ? -61.217 -0.028 85.855 1.00 86.50 307 ASP A C 1
ATOM 2481 O O . ASP A 1 307 ? -60.944 0.404 84.735 1.00 86.50 307 ASP A O 1
ATOM 2485 N N . ILE A 1 308 ? -60.288 -0.143 86.809 1.00 84.12 308 ILE A N 1
ATOM 2486 C CA . ILE A 1 308 ? -58.882 0.219 86.583 1.00 84.12 308 ILE A CA 1
ATOM 2487 C C . ILE A 1 308 ? -58.273 -0.682 85.503 1.00 84.12 308 ILE A C 1
ATOM 2489 O O . ILE A 1 308 ? -57.669 -0.190 84.549 1.00 84.12 308 ILE A O 1
ATOM 2493 N N . VAL A 1 309 ? -58.444 -2.002 85.616 1.00 83.69 309 VAL A N 1
ATOM 2494 C CA . VAL A 1 309 ? -57.848 -2.957 84.669 1.00 83.69 309 VAL A CA 1
ATOM 2495 C C . VAL A 1 309 ? -58.521 -2.865 83.293 1.00 83.69 309 VAL A C 1
ATOM 2497 O O . VAL A 1 309 ? -57.836 -2.749 82.277 1.00 83.69 309 VAL A O 1
ATOM 2500 N N . GLY A 1 310 ? -59.853 -2.836 83.237 1.00 83.25 310 GLY A N 1
ATOM 2501 C CA . GLY A 1 310 ? -60.621 -2.728 81.995 1.00 83.25 310 GLY A CA 1
ATOM 2502 C C . GLY A 1 310 ? -60.521 -1.353 81.325 1.00 83.25 310 GLY A C 1
ATOM 2503 O O . GLY A 1 310 ? -60.543 -1.254 80.096 1.00 83.25 310 GLY A O 1
ATOM 2504 N N . GLY A 1 311 ? -60.386 -0.276 82.101 1.00 81.06 311 GLY A N 1
ATOM 2505 C CA . GLY A 1 311 ? -60.098 1.071 81.601 1.00 81.06 311 GLY A CA 1
ATOM 2506 C C . GLY A 1 311 ? -58.706 1.160 80.975 1.00 81.06 311 GLY A C 1
ATOM 2507 O O . GLY A 1 311 ? -58.560 1.650 79.854 1.00 81.06 311 GLY A O 1
ATOM 2508 N N . ASN A 1 312 ? -57.692 0.590 81.634 1.00 81.94 312 ASN A N 1
ATOM 2509 C CA . ASN A 1 312 ? -56.332 0.510 81.095 1.00 81.94 312 ASN A CA 1
ATOM 2510 C C . ASN A 1 312 ? -56.253 -0.329 79.810 1.00 81.94 312 ASN A C 1
ATOM 2512 O O . ASN A 1 312 ? -55.530 0.041 78.879 1.00 81.94 312 ASN A O 1
ATOM 2516 N N . LEU A 1 313 ? -57.020 -1.419 79.722 1.00 80.94 313 LEU A N 1
ATOM 2517 C CA . LEU A 1 313 ? -57.058 -2.278 78.538 1.00 80.94 313 LEU A CA 1
ATOM 2518 C C . LEU A 1 313 ? -57.730 -1.584 77.339 1.00 80.94 313 LEU A C 1
ATOM 2520 O O . LEU A 1 313 ? -57.203 -1.618 76.227 1.00 80.94 313 LEU A O 1
ATOM 2524 N N . ARG A 1 314 ? -58.847 -0.878 77.567 1.00 81.06 314 ARG A N 1
ATOM 2525 C CA . ARG A 1 314 ? -59.523 -0.066 76.537 1.00 81.06 314 ARG A CA 1
ATOM 2526 C C . ARG A 1 314 ? -58.655 1.087 76.046 1.00 81.06 314 ARG A C 1
ATOM 2528 O O . ARG A 1 314 ? -58.522 1.273 74.840 1.00 81.06 314 ARG A O 1
ATOM 2535 N N . ASN A 1 315 ? -58.010 1.809 76.960 1.00 80.75 315 ASN A N 1
ATOM 2536 C CA . ASN A 1 315 ? -57.101 2.896 76.601 1.00 80.75 315 ASN A CA 1
ATOM 2537 C C . ASN A 1 315 ? -55.903 2.392 75.786 1.00 80.75 315 ASN A C 1
ATOM 2539 O O . ASN A 1 315 ? -55.504 3.044 74.823 1.00 80.75 315 ASN A O 1
ATOM 2543 N N . SER A 1 316 ? -55.363 1.219 76.130 1.00 78.56 316 SER A N 1
ATOM 2544 C CA . SER A 1 316 ? -54.300 0.574 75.351 1.00 78.56 316 SER A CA 1
ATOM 2545 C C . SER A 1 316 ? -54.759 0.234 73.927 1.00 78.56 316 SER A C 1
ATOM 2547 O O . SER A 1 316 ? -54.072 0.606 72.980 1.00 78.56 316 SER A O 1
ATOM 2549 N N . ARG A 1 317 ? -55.953 -0.358 73.757 1.00 76.94 317 ARG A N 1
ATOM 2550 C CA . ARG A 1 317 ? -56.538 -0.645 72.429 1.00 76.94 317 ARG A CA 1
ATOM 2551 C C . ARG A 1 317 ? -56.778 0.618 71.596 1.00 76.94 317 ARG A C 1
ATOM 2553 O O . ARG A 1 317 ? -56.449 0.639 70.415 1.00 76.94 317 ARG A O 1
ATOM 2560 N N . CYS A 1 318 ? -57.309 1.686 72.195 1.00 74.44 318 CYS A N 1
ATOM 2561 C CA . CYS A 1 318 ? -57.534 2.951 71.487 1.00 74.44 318 CYS A CA 1
ATOM 2562 C C . CYS A 1 318 ? -56.223 3.590 71.004 1.00 74.44 318 CYS A C 1
ATOM 2564 O O . CYS A 1 318 ? -56.176 4.104 69.888 1.00 74.44 318 CYS A O 1
ATOM 2566 N N . ARG A 1 319 ? -55.149 3.520 71.805 1.00 74.50 319 ARG A N 1
ATOM 2567 C CA . ARG A 1 319 ? -53.819 3.988 71.381 1.00 74.50 319 ARG A CA 1
ATOM 2568 C C . ARG A 1 319 ? -53.242 3.138 70.250 1.00 74.50 319 ARG A C 1
ATOM 2570 O O . ARG A 1 319 ? -52.659 3.695 69.329 1.00 74.50 319 ARG A O 1
ATOM 2577 N N . GLU A 1 320 ? -53.424 1.820 70.292 1.00 69.69 320 GLU A N 1
ATOM 2578 C CA . GLU A 1 320 ? -52.977 0.911 69.224 1.00 69.69 320 GLU A CA 1
ATOM 2579 C C . GLU A 1 320 ? -53.684 1.196 67.890 1.00 69.69 320 GLU A C 1
ATOM 2581 O O . GLU A 1 320 ? -53.036 1.284 66.850 1.00 69.69 320 GLU A O 1
ATOM 2586 N N . ILE A 1 321 ? -54.998 1.429 67.915 1.00 72.44 321 ILE A N 1
ATOM 2587 C CA . ILE A 1 321 ? -55.777 1.767 66.713 1.00 72.44 321 ILE A CA 1
ATOM 2588 C C . ILE A 1 321 ? -55.343 3.125 66.135 1.00 72.44 321 ILE A C 1
ATOM 2590 O O . ILE A 1 321 ? -55.215 3.269 64.919 1.00 72.44 321 ILE A O 1
ATOM 2594 N N . GLN A 1 322 ? -55.067 4.116 66.989 1.00 70.88 322 GLN A N 1
ATOM 2595 C CA . GLN A 1 322 ? -54.560 5.424 66.552 1.00 70.88 322 GLN A CA 1
ATOM 2596 C C . GLN A 1 322 ? -53.147 5.332 65.957 1.00 70.88 322 GLN A C 1
ATOM 2598 O O . GLN A 1 322 ? -52.871 5.976 64.946 1.00 70.88 322 GLN A O 1
ATOM 2603 N N . ALA A 1 323 ? -52.275 4.499 66.532 1.00 65.31 323 ALA A N 1
ATOM 2604 C CA . ALA A 1 323 ? -50.934 4.259 66.004 1.00 65.31 323 ALA A CA 1
ATOM 2605 C C . ALA A 1 323 ? -50.967 3.570 64.628 1.00 65.31 323 ALA A C 1
ATOM 2607 O O . ALA A 1 323 ? -50.228 3.974 63.732 1.00 65.31 323 ALA A O 1
ATOM 2608 N N . ASN A 1 324 ? -51.868 2.602 64.425 1.00 61.66 324 ASN A N 1
ATOM 2609 C CA . ASN A 1 324 ? -52.037 1.940 63.128 1.00 61.66 324 ASN A CA 1
ATOM 2610 C C . ASN A 1 324 ? -52.619 2.869 62.051 1.00 61.66 324 ASN A C 1
ATOM 2612 O O . ASN A 1 324 ? -52.182 2.814 60.905 1.00 61.66 324 ASN A O 1
ATOM 2616 N N . ASN A 1 325 ? -53.552 3.760 62.399 1.00 59.22 325 ASN A N 1
ATOM 2617 C CA . ASN A 1 325 ? -54.111 4.716 61.434 1.00 59.22 325 ASN A CA 1
ATOM 2618 C C . ASN A 1 325 ? -53.143 5.853 61.063 1.00 59.22 325 ASN A C 1
ATOM 2620 O O . ASN A 1 325 ? -53.274 6.430 59.987 1.00 59.22 325 ASN A O 1
ATOM 2624 N N . SER A 1 326 ? -52.150 6.162 61.906 1.00 54.66 326 SER A N 1
ATOM 2625 C CA . SER A 1 326 ? -51.100 7.135 61.569 1.00 54.66 326 SER A CA 1
ATOM 2626 C C . SER A 1 326 ? -50.069 6.590 60.567 1.00 54.66 326 SER A C 1
ATOM 2628 O O . SER A 1 326 ? -49.258 7.361 60.060 1.00 54.66 326 SER A O 1
ATOM 2630 N N . PHE A 1 327 ? -50.087 5.286 60.269 1.00 50.09 327 PHE A N 1
ATOM 2631 C CA . PHE A 1 327 ? -49.170 4.624 59.334 1.00 50.09 327 PHE A CA 1
ATOM 2632 C C . PHE A 1 327 ? -49.772 4.516 57.916 1.00 50.09 327 PHE A C 1
ATOM 2634 O O . PHE A 1 327 ? -49.605 3.514 57.221 1.00 50.09 327 PHE A O 1
ATOM 2641 N N . HIS A 1 328 ? -50.518 5.539 57.477 1.00 45.00 328 HIS A N 1
ATOM 2642 C CA . HIS A 1 328 ? -51.009 5.638 56.103 1.00 45.00 328 HIS A CA 1
ATOM 2643 C C . HIS A 1 328 ? -49.915 6.231 55.202 1.00 45.00 328 HIS A C 1
ATOM 2645 O O . HIS A 1 328 ? -49.482 7.367 55.379 1.00 45.00 328 HIS A O 1
ATOM 2651 N N . TRP A 1 329 ? -49.457 5.398 54.271 1.00 44.25 329 TRP A N 1
ATOM 2652 C CA . TRP A 1 329 ? -48.466 5.632 53.224 1.00 44.25 329 TRP A CA 1
ATOM 2653 C C . TRP A 1 329 ? -48.440 7.061 52.654 1.00 44.25 329 TRP A C 1
ATOM 2655 O O . TRP A 1 329 ? -49.436 7.534 52.114 1.00 44.25 329 TRP A O 1
ATOM 2665 N N . GLN A 1 330 ? -47.265 7.704 52.673 1.00 37.72 330 GLN A N 1
ATOM 2666 C CA . GLN A 1 330 ? -46.943 8.789 51.741 1.00 37.72 330 GLN A CA 1
ATOM 2667 C C . GLN A 1 330 ? -46.417 8.167 50.434 1.00 37.72 330 GLN A C 1
ATOM 2669 O O . GLN A 1 330 ? -45.355 7.542 50.454 1.00 37.72 330 GLN A O 1
ATOM 2674 N N . PRO A 1 331 ? -47.125 8.300 49.299 1.00 43.72 331 PRO A N 1
ATOM 2675 C CA . PRO A 1 331 ? -46.628 7.829 48.016 1.00 43.72 331 PRO A CA 1
ATOM 2676 C C . PRO A 1 331 ? -45.730 8.907 47.398 1.00 43.72 331 PRO A C 1
ATOM 2678 O O . PRO A 1 331 ? -46.213 9.967 47.006 1.00 43.72 331 PRO A O 1
ATOM 2681 N N . GLY A 1 332 ? -44.424 8.645 47.308 1.00 45.25 332 GLY A N 1
ATOM 2682 C CA . GLY A 1 332 ? -43.515 9.521 46.564 1.00 45.25 332 GLY A 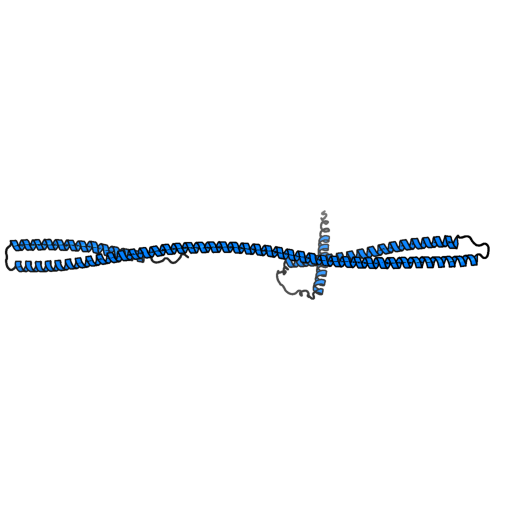CA 1
ATOM 2683 C C . GLY A 1 332 ? -42.049 9.450 46.974 1.00 45.25 332 GLY A C 1
ATOM 2684 O O . GLY A 1 332 ? -41.502 10.462 47.386 1.00 45.25 332 GLY A O 1
ATOM 2685 N N . MET A 1 333 ? -41.410 8.285 46.850 1.00 39.12 333 MET A N 1
ATOM 2686 C CA . MET A 1 333 ? -39.949 8.175 46.717 1.00 39.12 333 MET A CA 1
ATOM 2687 C C . MET A 1 333 ? -39.599 6.865 46.001 1.00 39.12 333 MET A C 1
ATOM 2689 O O . MET A 1 333 ? -39.285 5.879 46.659 1.00 39.12 333 MET A O 1
ATOM 2693 N N . ILE A 1 334 ? -39.687 6.864 44.667 1.00 38.88 334 ILE A N 1
ATOM 2694 C CA . ILE A 1 334 ? -38.749 6.177 43.759 1.00 38.88 334 ILE A CA 1
ATOM 2695 C C . ILE A 1 334 ? -38.565 7.089 42.552 1.00 38.88 334 ILE A C 1
ATOM 2697 O O . ILE A 1 334 ? -39.606 7.513 41.999 1.00 38.88 334 ILE A O 1
#

pLDDT: mean 81.83, std 16.16, range [36.84, 97.75]

Radius of gyration: 68.63 Å; chains: 1; bounding box: 146×94×188 Å

Organism: NCBI:txid382360